Protein AF-A0A1M5VWG8-F1 (afdb_monomer_lite)

Secondary structure (DSSP, 8-state):
---B-SS---B-SSS-BPBPHHHHHHHHHHHSSHHHHHHHHSTHHHHHTTS-HHHHHHHHHHHHTT----TTT--GGGGS-EEEEE-HHHHHHHHHHHSS----HHHHSTT--B-TTT-BBPEEEEEEE-TTS------HHHHS-S-PPPPBPPHHHHHHHHHHHHHHTT-PPB-HHHHHHHHHHHS-GGGB-TTT--B-HHHHHHHHHHHHGGGT--PPPHHHHHHHHTT----HHHHHHHHHHHT--GGGGB-TT---------TTTTT-

pLDDT: mean 79.37, std 15.97, range [35.66, 96.44]

Radius of gyration: 19.73 Å; chains: 1; bounding box: 50×47×58 Å

Structure (mmCIF, N/CA/C/O backbone):
data_AF-A0A1M5VWG8-F1
#
_entry.id   AF-A0A1M5VWG8-F1
#
loop_
_atom_site.group_PDB
_atom_site.id
_atom_site.type_symbol
_atom_site.label_atom_id
_atom_site.label_alt_id
_atom_site.label_comp_id
_atom_site.label_asym_id
_atom_site.label_entity_id
_atom_site.label_seq_id
_atom_site.pdbx_PDB_ins_code
_atom_site.Cartn_x
_atom_site.Cartn_y
_atom_site.Cartn_z
_atom_site.occupancy
_atom_site.B_iso_or_equiv
_atom_site.auth_seq_id
_atom_site.auth_comp_id
_atom_site.auth_asym_id
_atom_site.auth_atom_id
_atom_site.pdbx_PDB_model_num
ATOM 1 N N . MET A 1 1 ? 24.179 -3.441 -21.521 1.00 49.41 1 MET A N 1
ATOM 2 C CA . MET A 1 1 ? 24.344 -2.055 -21.042 1.00 49.41 1 MET A CA 1
ATOM 3 C C . MET A 1 1 ? 24.039 -2.097 -19.560 1.00 49.41 1 MET A C 1
ATOM 5 O O . MET A 1 1 ? 22.977 -2.599 -19.222 1.00 49.41 1 MET A O 1
ATOM 9 N N . ASP A 1 2 ? 24.985 -1.729 -18.697 1.00 74.06 2 ASP A N 1
ATOM 10 C CA . ASP A 1 2 ? 24.715 -1.673 -17.255 1.00 74.06 2 ASP A CA 1
ATOM 11 C C . ASP A 1 2 ? 23.828 -0.451 -16.991 1.00 74.06 2 ASP A C 1
ATOM 13 O O . ASP A 1 2 ? 24.159 0.634 -17.462 1.00 74.06 2 ASP A O 1
ATOM 17 N N . LEU A 1 3 ? 22.671 -0.642 -16.356 1.00 80.06 3 LEU A N 1
ATOM 18 C CA . LEU A 1 3 ? 21.680 0.414 -16.094 1.00 80.06 3 LEU A CA 1
ATOM 19 C C . LEU A 1 3 ? 22.028 1.225 -14.839 1.00 80.06 3 LEU A C 1
ATOM 21 O O . LEU A 1 3 ? 21.536 2.339 -14.650 1.00 80.06 3 LEU A O 1
ATOM 25 N N . LEU A 1 4 ? 22.854 0.648 -13.971 1.00 81.25 4 LEU A N 1
ATOM 26 C CA . LEU A 1 4 ? 23.162 1.195 -12.662 1.00 81.25 4 LEU A CA 1
ATOM 27 C C . LEU A 1 4 ? 24.383 2.102 -12.721 1.00 81.25 4 LEU A C 1
ATOM 29 O O . LEU A 1 4 ? 25.202 2.025 -13.641 1.00 81.25 4 LEU A O 1
ATOM 33 N N . ASP A 1 5 ? 24.500 2.963 -11.717 1.00 77.56 5 ASP A N 1
ATOM 34 C CA . ASP A 1 5 ? 25.747 3.669 -11.473 1.00 77.56 5 ASP A CA 1
ATOM 35 C C . ASP A 1 5 ? 26.843 2.642 -11.111 1.00 77.56 5 ASP A C 1
ATOM 37 O O . ASP A 1 5 ? 26.686 1.884 -10.144 1.00 77.56 5 ASP A O 1
ATOM 41 N N . PRO A 1 6 ? 27.957 2.588 -11.863 1.00 68.06 6 PRO A N 1
ATOM 42 C CA . PRO A 1 6 ? 29.038 1.641 -11.605 1.00 68.06 6 PRO A CA 1
ATOM 43 C C . PRO A 1 6 ? 29.751 1.868 -10.260 1.00 68.06 6 PRO A C 1
ATOM 45 O O . PRO A 1 6 ? 30.445 0.966 -9.790 1.00 68.06 6 PRO A O 1
ATOM 48 N N . LEU A 1 7 ? 29.605 3.044 -9.638 1.00 67.94 7 LEU A N 1
ATOM 49 C CA . LEU A 1 7 ? 30.199 3.392 -8.344 1.00 67.94 7 LEU A CA 1
ATOM 50 C C . LEU A 1 7 ? 29.248 3.140 -7.164 1.00 67.94 7 LEU A C 1
ATOM 52 O O . LEU A 1 7 ? 29.712 2.932 -6.043 1.00 67.94 7 LEU A O 1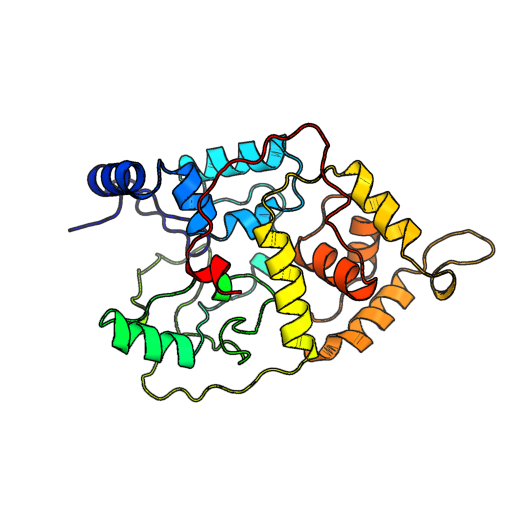
ATOM 56 N N . GLU A 1 8 ? 27.934 3.113 -7.405 1.00 65.50 8 GLU A N 1
ATOM 57 C CA . GLU A 1 8 ? 26.908 2.927 -6.374 1.00 65.50 8 GLU A CA 1
ATOM 58 C C . GLU A 1 8 ? 25.860 1.877 -6.771 1.00 65.50 8 GLU A C 1
ATOM 60 O O . GLU A 1 8 ? 24.704 2.172 -7.065 1.00 65.50 8 GLU A O 1
ATOM 65 N N . GLN A 1 9 ? 26.234 0.600 -6.689 1.00 62.47 9 GLN A N 1
ATOM 66 C CA . GLN A 1 9 ? 25.342 -0.527 -6.995 1.00 62.47 9 GLN A CA 1
ATOM 67 C C . GLN A 1 9 ? 24.422 -0.912 -5.819 1.00 62.47 9 GLN A C 1
ATOM 69 O O . GLN A 1 9 ? 24.276 -2.087 -5.473 1.00 62.47 9 GLN A O 1
ATOM 74 N N . LYS A 1 10 ? 23.806 0.075 -5.157 1.00 65.31 10 LYS A N 1
ATOM 75 C CA . LYS A 1 10 ? 22.753 -0.187 -4.163 1.00 65.31 10 LYS A CA 1
ATOM 76 C C . LYS A 1 10 ? 21.396 -0.159 -4.849 1.00 65.31 10 LYS A C 1
ATOM 78 O O . LYS A 1 10 ? 21.035 0.819 -5.491 1.00 65.31 10 LYS A O 1
ATOM 83 N N . ILE A 1 11 ? 20.637 -1.234 -4.674 1.00 70.88 11 ILE A N 1
ATOM 84 C CA . ILE A 1 11 ? 19.313 -1.407 -5.269 1.00 70.88 11 ILE A CA 1
ATOM 85 C C . ILE A 1 11 ? 18.304 -1.579 -4.139 1.00 70.88 11 ILE A C 1
ATOM 87 O O . ILE A 1 11 ? 18.534 -2.347 -3.204 1.00 70.88 11 ILE A O 1
ATOM 91 N N . SER A 1 12 ? 17.174 -0.888 -4.238 1.00 74.75 12 SER A N 1
ATOM 92 C CA . SER A 1 12 ? 15.995 -1.126 -3.413 1.00 74.75 12 SER A CA 1
ATOM 93 C C . SER A 1 12 ? 14.864 -1.696 -4.265 1.00 74.75 12 SER A C 1
ATOM 95 O O . SER A 1 12 ? 14.491 -1.104 -5.271 1.00 74.75 12 SER A O 1
ATOM 97 N N . HIS A 1 13 ? 14.280 -2.819 -3.835 1.00 72.62 13 HIS A N 1
ATOM 98 C CA . HIS A 1 13 ? 13.091 -3.400 -4.476 1.00 72.62 13 HIS A CA 1
ATOM 99 C C . HIS A 1 13 ? 11.816 -2.567 -4.277 1.00 72.62 13 HIS A C 1
ATOM 101 O O . HIS A 1 13 ? 10.851 -2.749 -5.010 1.00 72.62 13 HIS A O 1
ATOM 107 N N . GLU A 1 14 ? 11.790 -1.698 -3.265 1.00 74.56 14 GLU A N 1
ATOM 108 C CA . GLU A 1 14 ? 10.615 -0.884 -2.925 1.00 74.56 14 GLU A CA 1
ATOM 109 C C . GLU A 1 14 ? 10.706 0.535 -3.481 1.00 74.56 14 GLU A C 1
ATOM 111 O O . GLU A 1 14 ? 9.683 1.190 -3.687 1.00 74.56 14 GLU A O 1
ATOM 116 N N . PHE A 1 15 ? 11.934 1.005 -3.703 1.00 77.62 15 PHE A N 1
ATOM 117 C CA . PHE A 1 15 ? 12.227 2.340 -4.191 1.00 77.62 15 PHE A CA 1
ATOM 118 C C . PHE A 1 15 ? 12.936 2.257 -5.532 1.00 77.62 15 PHE A C 1
ATOM 120 O O . PHE A 1 15 ? 12.325 1.930 -6.538 1.00 77.62 15 PHE A O 1
ATOM 127 N N . SER A 1 16 ? 14.221 2.568 -5.558 1.00 75.31 16 SER A N 1
ATOM 128 C CA . SER A 1 16 ? 14.979 2.673 -6.792 1.00 75.31 16 SER A CA 1
ATOM 129 C C . SER A 1 16 ? 16.396 2.163 -6.565 1.00 75.31 16 SER A C 1
ATOM 131 O O . SER A 1 16 ? 16.735 1.663 -5.491 1.00 75.31 16 SER A O 1
ATOM 133 N N . ALA A 1 17 ? 17.218 2.291 -7.591 1.00 75.38 17 ALA A N 1
ATOM 134 C CA . ALA A 1 17 ? 18.662 2.250 -7.488 1.00 75.38 17 ALA A CA 1
ATOM 135 C C . ALA A 1 17 ? 19.252 3.620 -7.847 1.00 75.38 17 ALA A C 1
ATOM 137 O O . ALA A 1 17 ? 18.533 4.514 -8.315 1.00 75.38 17 ALA A O 1
ATOM 138 N N . THR A 1 18 ? 20.564 3.754 -7.666 1.00 81.06 18 THR A N 1
ATOM 139 C CA . THR A 1 18 ? 21.341 4.818 -8.302 1.00 81.06 18 THR A CA 1
ATOM 140 C C . THR A 1 18 ? 21.578 4.430 -9.762 1.00 81.06 18 THR A C 1
ATOM 142 O O . THR A 1 18 ? 22.129 3.367 -10.060 1.00 81.06 18 THR A O 1
ATOM 145 N N . PHE A 1 19 ? 21.107 5.268 -10.682 1.00 84.50 19 PHE A N 1
ATOM 146 C CA . PHE A 1 19 ? 21.167 5.019 -12.120 1.00 84.50 19 PHE A CA 1
ATOM 147 C C . PHE A 1 19 ? 22.314 5.780 -12.776 1.00 84.50 19 PHE A C 1
ATOM 149 O O . PHE A 1 19 ? 22.688 6.864 -12.328 1.00 84.50 19 PHE A O 1
ATOM 156 N N . ASN A 1 20 ? 22.831 5.244 -13.881 1.00 87.25 20 ASN A N 1
ATOM 157 C CA . ASN A 1 20 ? 23.793 5.978 -14.697 1.00 87.25 20 ASN A CA 1
ATOM 158 C C . ASN A 1 20 ? 23.141 7.186 -15.403 1.00 87.25 20 ASN A C 1
ATOM 160 O O . ASN A 1 20 ? 21.917 7.321 -15.473 1.00 87.25 20 ASN A O 1
ATOM 164 N N . THR A 1 21 ? 23.969 8.047 -15.993 1.00 88.94 21 THR A N 1
ATOM 165 C CA . THR A 1 21 ? 23.513 9.274 -16.663 1.00 88.94 21 THR A CA 1
ATOM 166 C C . THR A 1 21 ? 22.548 9.025 -17.822 1.00 88.94 21 THR A C 1
ATOM 168 O O . THR A 1 21 ? 21.604 9.788 -17.984 1.00 88.94 21 THR A O 1
ATOM 171 N N . VAL A 1 22 ? 22.722 7.939 -18.582 1.00 91.06 22 VAL A N 1
ATOM 172 C CA . VAL A 1 22 ? 21.847 7.595 -19.718 1.00 91.06 22 VAL A CA 1
ATOM 173 C C . VAL A 1 22 ? 20.428 7.291 -19.242 1.00 91.06 22 VAL A C 1
ATOM 175 O O . VAL A 1 22 ? 19.455 7.769 -19.822 1.00 91.06 22 VAL A O 1
ATOM 178 N N . VAL A 1 23 ? 20.297 6.511 -18.170 1.00 89.44 23 VAL A N 1
ATOM 179 C CA . VAL A 1 23 ? 18.995 6.186 -17.581 1.00 89.44 23 VAL A CA 1
ATOM 180 C C . VAL A 1 23 ? 18.382 7.420 -16.918 1.00 89.44 23 VAL A C 1
ATOM 182 O O . VAL A 1 23 ? 17.179 7.631 -17.041 1.00 89.44 23 VAL A O 1
ATOM 185 N N . LEU A 1 24 ? 19.184 8.273 -16.273 1.00 90.19 24 LEU A N 1
ATOM 186 C CA . LEU A 1 24 ? 18.698 9.539 -15.712 1.00 90.19 24 LEU A CA 1
ATOM 187 C C . LEU A 1 24 ? 18.167 10.493 -16.793 1.00 90.19 24 LEU A C 1
ATOM 189 O O . LEU A 1 24 ? 17.130 11.125 -16.585 1.00 90.19 24 LEU A O 1
ATOM 193 N N . ASP A 1 25 ? 18.834 10.570 -17.946 1.00 92.75 25 ASP A N 1
ATOM 194 C CA . ASP A 1 25 ? 18.367 11.344 -19.098 1.00 92.75 25 ASP A CA 1
ATOM 195 C C . ASP A 1 25 ? 17.039 10.789 -19.628 1.00 92.75 25 ASP A C 1
ATOM 197 O O . ASP A 1 25 ? 16.080 11.542 -19.787 1.00 92.75 25 ASP A O 1
ATOM 201 N N . LEU A 1 26 ? 16.932 9.464 -19.787 1.00 92.62 26 LEU A N 1
ATOM 202 C CA . LEU A 1 26 ? 15.681 8.809 -20.180 1.00 92.62 26 LEU A CA 1
ATOM 203 C C . LEU A 1 26 ? 14.551 9.085 -19.181 1.00 92.62 26 LEU A C 1
ATOM 205 O O . LEU A 1 26 ? 13.417 9.340 -19.591 1.00 92.62 26 LEU A O 1
ATOM 209 N N . ILE A 1 27 ? 14.850 9.035 -17.880 1.00 91.19 27 ILE A N 1
ATOM 210 C CA . ILE A 1 27 ? 13.876 9.308 -16.823 1.00 91.19 27 ILE A CA 1
ATOM 211 C C . ILE A 1 27 ? 13.372 10.747 -16.917 1.00 91.19 27 ILE A C 1
ATOM 213 O O . ILE A 1 27 ? 12.166 10.990 -16.846 1.00 91.19 27 ILE A O 1
ATOM 217 N N . ARG A 1 28 ? 14.284 11.705 -17.096 1.00 92.31 28 ARG A N 1
ATOM 218 C CA . ARG A 1 28 ? 13.932 13.114 -17.268 1.00 92.31 28 ARG A CA 1
ATOM 219 C C . ARG A 1 28 ? 13.045 13.315 -18.492 1.00 92.31 28 ARG A C 1
ATOM 221 O O . ARG A 1 28 ? 12.011 13.967 -18.378 1.00 92.31 28 ARG A O 1
ATOM 228 N N . ASP A 1 29 ? 13.421 12.731 -19.621 1.00 92.12 29 ASP A N 1
ATOM 229 C CA . ASP A 1 29 ? 12.746 12.965 -20.896 1.00 92.12 29 ASP A CA 1
ATOM 230 C C . ASP A 1 29 ? 11.385 12.244 -20.974 1.00 92.12 29 ASP A C 1
ATOM 232 O O . ASP A 1 29 ? 10.446 12.760 -21.579 1.00 92.12 29 ASP A O 1
ATOM 236 N N . SER A 1 30 ? 11.246 11.081 -20.323 1.00 90.50 30 SER A N 1
ATOM 237 C CA . SER A 1 30 ? 10.024 10.256 -20.369 1.00 90.50 30 SER A CA 1
ATOM 238 C C . SER A 1 30 ? 9.031 10.556 -19.246 1.00 90.50 30 SER A C 1
ATOM 240 O O . SER A 1 30 ? 7.824 10.417 -19.443 1.00 90.50 30 SER A O 1
ATOM 242 N N . PHE A 1 31 ? 9.520 10.942 -18.063 1.00 87.62 31 PHE A N 1
ATOM 243 C CA . PHE A 1 31 ? 8.695 11.083 -16.857 1.00 87.62 31 PHE A CA 1
ATOM 244 C C . PHE A 1 31 ? 8.730 12.484 -16.243 1.00 87.62 31 PHE A C 1
ATOM 246 O O . PHE A 1 31 ? 8.019 12.722 -15.275 1.00 87.62 31 PHE A O 1
ATOM 253 N N . GLY A 1 32 ? 9.525 13.417 -16.777 1.00 87.88 32 GLY A N 1
ATOM 254 C CA . GLY A 1 32 ? 9.654 14.775 -16.234 1.00 87.88 32 GLY A CA 1
ATOM 255 C C . GLY A 1 32 ? 10.674 14.909 -15.099 1.00 87.88 32 GLY A C 1
ATOM 256 O O . GLY A 1 32 ? 10.912 16.015 -14.617 1.00 87.88 32 GLY A O 1
ATOM 257 N N . GLY A 1 33 ? 11.329 13.812 -14.702 1.00 90.81 33 GLY A N 1
ATOM 258 C CA . GLY A 1 33 ? 12.402 13.808 -13.708 1.00 90.81 33 GLY A CA 1
ATOM 259 C C . GLY A 1 33 ? 12.293 12.684 -12.680 1.00 90.81 33 GLY A C 1
ATOM 260 O O . GLY A 1 33 ? 11.349 11.895 -12.663 1.00 90.81 33 GLY A O 1
ATOM 261 N N . MET A 1 34 ? 13.285 12.626 -11.787 1.00 89.12 34 MET A N 1
ATOM 262 C CA . MET A 1 34 ? 13.396 11.565 -10.780 1.00 89.12 34 MET A CA 1
ATOM 263 C C . MET A 1 34 ? 12.251 11.594 -9.759 1.00 89.12 34 MET A C 1
ATOM 265 O O . MET A 1 34 ? 11.796 10.546 -9.311 1.00 89.12 34 MET A O 1
ATOM 269 N N . ALA A 1 35 ? 11.756 12.782 -9.406 1.00 89.56 35 ALA A N 1
ATOM 270 C CA . ALA A 1 35 ? 10.643 12.935 -8.473 1.00 89.56 35 ALA A CA 1
ATOM 271 C C . ALA A 1 35 ? 9.362 12.246 -8.979 1.00 89.56 35 ALA A C 1
ATOM 273 O O . ALA A 1 35 ? 8.727 11.494 -8.239 1.00 89.56 35 ALA A O 1
ATOM 274 N N . ASP A 1 36 ? 8.999 12.470 -10.243 1.00 88.69 36 ASP A N 1
ATOM 275 C CA . ASP A 1 36 ? 7.817 11.860 -10.854 1.00 88.69 36 ASP A CA 1
ATOM 276 C C . ASP A 1 36 ? 8.016 10.369 -11.101 1.00 88.69 36 ASP A C 1
ATOM 278 O O . ASP A 1 36 ? 7.124 9.578 -10.789 1.00 88.69 36 ASP A O 1
ATOM 282 N N . PHE A 1 37 ? 9.216 9.968 -11.530 1.00 90.12 37 PHE A N 1
ATOM 283 C CA . PHE A 1 37 ? 9.577 8.558 -11.632 1.00 90.12 37 PHE A CA 1
ATOM 284 C C . PHE A 1 37 ? 9.396 7.825 -10.298 1.00 90.12 37 PHE A C 1
ATOM 286 O O . PHE A 1 37 ? 8.723 6.798 -10.248 1.00 90.12 37 PHE A O 1
ATOM 293 N N . ILE A 1 38 ? 9.904 8.383 -9.193 1.00 88.75 38 ILE A N 1
ATOM 294 C CA . ILE A 1 38 ? 9.731 7.802 -7.856 1.00 88.75 38 ILE A CA 1
ATOM 295 C C . ILE A 1 38 ? 8.245 7.701 -7.496 1.00 88.75 38 ILE A C 1
ATOM 297 O O . ILE A 1 38 ? 7.788 6.647 -7.053 1.00 88.75 38 ILE A O 1
ATOM 301 N N . ARG A 1 39 ? 7.462 8.764 -7.704 1.00 86.56 39 ARG A N 1
ATOM 302 C CA . ARG A 1 39 ? 6.022 8.767 -7.390 1.00 86.56 39 ARG A CA 1
ATOM 303 C C . ARG A 1 39 ? 5.218 7.768 -8.227 1.00 86.56 39 ARG A C 1
ATOM 305 O O . ARG A 1 39 ? 4.154 7.346 -7.783 1.00 86.56 39 ARG A O 1
ATOM 312 N N . MET A 1 40 ? 5.673 7.425 -9.429 1.00 86.00 40 MET A N 1
ATOM 313 C CA . MET A 1 40 ? 4.952 6.548 -10.358 1.00 86.00 40 MET A CA 1
ATOM 314 C C . MET A 1 40 ? 5.394 5.087 -10.280 1.00 86.00 40 MET A C 1
ATOM 316 O O . MET A 1 40 ? 4.563 4.200 -10.451 1.00 86.00 40 MET A O 1
ATOM 320 N N . HIS A 1 41 ? 6.674 4.839 -10.008 1.00 86.88 41 HIS A N 1
ATOM 321 C CA . HIS A 1 41 ? 7.297 3.525 -10.170 1.00 86.88 41 HIS A CA 1
ATOM 322 C C . HIS A 1 41 ? 7.816 2.919 -8.861 1.00 86.88 41 HIS A C 1
ATOM 324 O O . HIS A 1 41 ? 8.543 1.930 -8.890 1.00 86.88 41 HIS A O 1
ATOM 330 N N . THR A 1 42 ? 7.450 3.486 -7.706 1.00 88.25 42 THR A N 1
ATOM 331 C CA . THR A 1 42 ? 7.915 3.009 -6.395 1.00 88.25 42 THR A CA 1
ATOM 332 C C . THR A 1 42 ? 6.817 3.007 -5.337 1.00 88.25 42 THR A C 1
ATOM 334 O O . THR A 1 42 ? 5.746 3.588 -5.517 1.00 88.25 42 THR A O 1
ATOM 337 N N . LEU A 1 43 ? 7.108 2.415 -4.176 1.00 86.44 43 LEU A N 1
ATOM 338 C CA . LEU A 1 43 ? 6.227 2.425 -3.008 1.00 86.44 43 LEU A CA 1
ATOM 339 C C . LEU A 1 43 ? 6.217 3.760 -2.242 1.00 86.44 43 LEU A C 1
ATOM 341 O O . LEU A 1 43 ? 5.636 3.831 -1.159 1.00 86.44 43 LEU A O 1
ATOM 345 N N . TYR A 1 44 ? 6.819 4.834 -2.773 1.00 86.19 44 TYR A N 1
ATOM 346 C CA . TYR A 1 44 ? 6.840 6.147 -2.117 1.00 86.19 44 TYR A CA 1
ATOM 347 C C . TYR A 1 44 ? 5.448 6.601 -1.655 1.00 86.19 44 TYR A C 1
ATOM 349 O O . TYR A 1 44 ? 5.298 6.948 -0.487 1.00 86.19 44 TYR A O 1
ATOM 357 N N . ASN A 1 45 ? 4.424 6.533 -2.516 1.00 85.00 45 ASN A N 1
ATOM 358 C CA . ASN A 1 45 ? 3.080 7.015 -2.165 1.00 85.00 45 ASN A CA 1
ATOM 359 C C . ASN A 1 45 ? 2.475 6.240 -0.984 1.00 85.00 45 ASN A C 1
ATOM 361 O O . ASN A 1 45 ? 1.820 6.840 -0.137 1.00 85.00 45 ASN A O 1
ATOM 365 N N . TYR A 1 46 ? 2.733 4.930 -0.890 1.00 85.25 46 TYR A N 1
ATOM 366 C CA . TYR A 1 46 ? 2.294 4.116 0.247 1.00 85.25 46 TYR A CA 1
ATOM 367 C C . TYR A 1 46 ? 2.937 4.589 1.556 1.00 85.25 46 TYR A C 1
ATOM 369 O O . TYR A 1 46 ? 2.265 4.738 2.571 1.00 85.25 46 TYR A O 1
ATOM 377 N N . TYR A 1 47 ? 4.239 4.869 1.536 1.00 82.12 47 TYR A N 1
ATOM 378 C CA . TYR A 1 47 ? 4.950 5.323 2.730 1.00 82.12 47 TYR A CA 1
ATOM 379 C C . TYR A 1 47 ? 4.703 6.800 3.065 1.00 82.12 47 TYR A C 1
ATOM 381 O O . TYR A 1 47 ? 4.865 7.192 4.218 1.00 82.12 47 TYR A O 1
ATOM 389 N N . ALA A 1 48 ? 4.329 7.617 2.079 1.00 81.81 48 ALA A N 1
ATOM 390 C CA . ALA A 1 48 ? 4.194 9.062 2.222 1.00 81.81 48 ALA A CA 1
ATOM 391 C C . ALA A 1 48 ? 2.779 9.537 2.572 1.00 81.81 48 ALA A C 1
ATOM 393 O O . ALA A 1 48 ? 2.645 10.630 3.114 1.00 81.81 48 ALA A O 1
ATOM 394 N N . ILE A 1 49 ? 1.736 8.746 2.301 1.00 79.94 49 ILE A N 1
ATOM 395 C CA . ILE A 1 49 ? 0.342 9.213 2.354 1.00 79.94 49 ILE A CA 1
ATOM 396 C C . ILE A 1 49 ? -0.099 9.818 3.696 1.00 79.94 49 ILE A C 1
ATOM 398 O O . ILE A 1 49 ? -0.867 10.772 3.702 1.00 79.94 49 ILE A O 1
ATOM 402 N N . PHE A 1 50 ? 0.386 9.309 4.831 1.00 79.50 50 PHE A N 1
ATOM 403 C CA . PHE A 1 50 ? 0.045 9.847 6.159 1.00 79.50 50 PHE A CA 1
ATOM 404 C C . PHE A 1 50 ? 1.162 10.696 6.781 1.00 79.50 50 PHE A C 1
ATOM 406 O O . PHE A 1 50 ? 1.103 11.048 7.963 1.00 79.50 50 PHE A O 1
ATOM 413 N N . LEU A 1 51 ? 2.195 11.025 6.003 1.00 78.94 51 LEU A N 1
ATOM 414 C CA . LEU A 1 51 ? 3.222 11.972 6.417 1.00 78.94 51 LEU A CA 1
ATOM 415 C C . LEU A 1 51 ? 2.706 13.401 6.210 1.00 78.94 51 LEU A C 1
ATOM 417 O O . LEU A 1 51 ? 1.960 13.690 5.275 1.00 78.94 51 LEU A O 1
ATOM 421 N N . ASP A 1 52 ? 3.135 14.315 7.079 1.00 76.69 52 ASP A N 1
ATOM 422 C CA . ASP A 1 52 ? 2.963 15.744 6.822 1.00 76.69 52 ASP A CA 1
ATOM 423 C C . ASP A 1 52 ? 3.784 16.161 5.597 1.00 76.69 52 ASP A C 1
ATOM 425 O O . ASP A 1 52 ? 4.812 15.552 5.289 1.00 76.69 52 ASP A O 1
ATOM 429 N N . HIS A 1 53 ? 3.355 17.232 4.926 1.00 78.00 53 HIS A N 1
ATOM 430 C CA . HIS A 1 53 ? 3.967 17.709 3.684 1.00 78.00 53 HIS A CA 1
ATOM 431 C C . HIS A 1 53 ? 5.492 17.869 3.779 1.00 78.00 53 HIS A C 1
ATOM 433 O O . HIS A 1 53 ? 6.223 17.387 2.917 1.00 78.00 53 HIS A O 1
ATOM 439 N N . GLY A 1 54 ? 5.991 18.510 4.843 1.00 80.44 54 GLY A N 1
ATOM 440 C CA . GLY A 1 54 ? 7.429 18.730 5.019 1.00 80.44 54 GLY A CA 1
ATOM 441 C C . GLY A 1 54 ? 8.207 17.418 5.135 1.00 80.44 54 GLY A C 1
ATOM 442 O O . GLY A 1 54 ? 9.259 17.257 4.515 1.00 80.44 54 GLY A O 1
ATOM 443 N N . THR A 1 55 ? 7.663 16.456 5.877 1.00 80.88 55 THR A N 1
ATOM 444 C CA . THR A 1 55 ? 8.243 15.119 6.019 1.00 80.88 55 THR A CA 1
ATOM 445 C C . THR A 1 55 ? 8.183 14.314 4.716 1.00 80.88 55 THR A C 1
ATOM 447 O O . THR A 1 55 ? 9.171 13.671 4.356 1.00 80.88 55 THR A O 1
ATOM 450 N N . ALA A 1 56 ? 7.067 14.368 3.984 1.00 81.12 56 ALA A N 1
ATOM 451 C CA . ALA A 1 56 ? 6.896 13.683 2.702 1.00 81.12 56 ALA A CA 1
ATOM 452 C C . ALA A 1 56 ? 7.867 14.206 1.627 1.00 81.12 56 ALA A C 1
ATOM 454 O O . ALA A 1 56 ? 8.485 13.408 0.917 1.00 81.12 56 ALA A O 1
ATOM 455 N N . GLU A 1 57 ? 8.052 15.526 1.542 1.00 84.31 57 GLU A N 1
ATOM 456 C CA . GLU A 1 57 ? 8.996 16.165 0.616 1.00 84.31 57 GLU A CA 1
ATOM 457 C C . GLU A 1 57 ? 10.453 15.883 1.002 1.00 84.31 57 GLU A C 1
ATOM 459 O O . GLU A 1 57 ? 11.270 15.507 0.158 1.00 84.31 57 GLU A O 1
ATOM 464 N N . ALA A 1 58 ? 10.794 15.968 2.293 1.00 84.62 58 ALA A N 1
ATOM 465 C CA . ALA A 1 58 ? 12.122 15.584 2.770 1.00 84.62 58 ALA A CA 1
ATOM 466 C C . ALA A 1 58 ? 12.434 14.112 2.454 1.00 84.62 58 ALA A C 1
ATOM 468 O O . ALA A 1 58 ? 13.567 13.774 2.100 1.00 84.62 58 ALA A O 1
ATOM 469 N N . TYR A 1 59 ? 11.434 13.234 2.556 1.00 84.38 59 TYR A N 1
ATOM 470 C CA . TYR A 1 59 ? 11.586 11.830 2.209 1.00 84.38 59 TYR A CA 1
ATOM 471 C C . TYR A 1 59 ? 11.807 11.623 0.706 1.00 84.38 59 TYR A C 1
ATOM 473 O O . TYR A 1 59 ? 12.739 10.914 0.323 1.00 84.38 59 TYR A O 1
ATOM 481 N N . LEU A 1 60 ? 11.034 12.301 -0.145 1.00 86.00 60 LEU A N 1
ATOM 482 C CA . LEU A 1 60 ? 11.213 12.245 -1.595 1.00 86.00 60 LEU A CA 1
ATOM 483 C C . LEU A 1 60 ? 12.606 12.721 -2.023 1.00 86.00 60 LEU A C 1
ATOM 485 O O . LEU A 1 60 ? 13.263 12.063 -2.827 1.00 86.00 60 LEU A O 1
ATOM 489 N N . ASN A 1 61 ? 13.089 13.828 -1.456 1.00 87.06 61 ASN A N 1
ATOM 490 C CA . ASN A 1 61 ? 14.427 14.353 -1.740 1.00 87.06 61 ASN A CA 1
ATOM 491 C C . ASN A 1 61 ? 15.531 13.352 -1.381 1.00 87.06 61 ASN A C 1
ATOM 493 O O . ASN A 1 61 ? 16.473 13.174 -2.148 1.00 87.06 61 ASN A O 1
ATOM 497 N N . ARG A 1 62 ? 15.390 12.629 -0.264 1.00 85.00 62 ARG A N 1
ATOM 498 C CA . ARG A 1 62 ? 16.332 11.561 0.104 1.00 85.00 62 ARG A CA 1
ATOM 499 C C . ARG A 1 62 ? 16.328 10.409 -0.898 1.00 85.00 62 ARG A C 1
ATOM 501 O O . ARG A 1 62 ? 17.402 9.938 -1.266 1.00 85.00 62 ARG A O 1
ATOM 508 N N . LEU A 1 63 ? 15.149 9.978 -1.350 1.00 84.25 63 LEU A N 1
ATOM 509 C CA . LEU A 1 63 ? 15.028 8.916 -2.352 1.00 84.25 63 LEU A CA 1
ATOM 510 C C . LEU A 1 63 ? 15.649 9.324 -3.696 1.00 84.25 63 LEU A C 1
ATOM 512 O O . LEU A 1 63 ? 16.309 8.499 -4.322 1.00 84.25 63 LEU A O 1
ATOM 516 N N . GLN A 1 64 ? 15.500 10.590 -4.107 1.00 85.62 64 GLN A N 1
ATOM 517 C CA . GLN A 1 64 ? 16.145 11.129 -5.313 1.00 85.62 64 GLN A CA 1
ATOM 518 C C . GLN A 1 64 ? 17.677 11.093 -5.231 1.00 85.62 64 GLN A C 1
ATOM 520 O O . GLN A 1 64 ? 18.338 10.930 -6.250 1.00 85.62 64 GLN A O 1
ATOM 525 N N . SER A 1 65 ? 18.245 11.208 -4.029 1.00 80.38 65 SER A N 1
ATOM 526 C CA . SER A 1 65 ? 19.690 11.099 -3.789 1.00 80.38 65 SER A CA 1
ATOM 527 C C . SER A 1 65 ? 20.174 9.664 -3.516 1.00 80.38 65 SER A C 1
ATOM 529 O O . SER A 1 65 ? 21.262 9.497 -2.974 1.00 80.38 65 SER A O 1
ATOM 531 N N . GLY A 1 66 ? 19.374 8.629 -3.806 1.00 74.31 66 GLY A N 1
ATOM 532 C CA . GLY A 1 66 ? 19.765 7.221 -3.601 1.00 74.31 66 GLY A CA 1
ATOM 533 C C . GLY A 1 66 ? 19.726 6.750 -2.138 1.00 74.31 66 GLY A C 1
ATOM 534 O O . GLY A 1 66 ? 20.137 5.636 -1.805 1.00 74.31 66 GLY A O 1
ATOM 535 N N . ILE A 1 67 ? 19.208 7.573 -1.218 1.00 75.94 67 ILE A N 1
ATOM 536 C CA . ILE A 1 67 ? 19.097 7.220 0.201 1.00 75.94 67 ILE A CA 1
ATOM 537 C C . ILE A 1 67 ? 17.755 6.522 0.434 1.00 75.94 67 ILE A C 1
ATOM 539 O O . ILE A 1 67 ? 16.762 7.142 0.809 1.00 75.94 67 ILE A O 1
ATOM 543 N N . HIS A 1 68 ? 17.752 5.201 0.258 1.00 70.00 68 HIS A N 1
ATOM 544 C CA . HIS A 1 68 ? 16.566 4.342 0.394 1.00 70.00 68 HIS A CA 1
ATOM 545 C C . HIS A 1 68 ? 16.203 3.968 1.838 1.00 70.00 68 HIS A C 1
ATOM 547 O O . HIS A 1 68 ? 15.256 3.216 2.065 1.00 70.00 68 HIS A O 1
ATOM 553 N N . SER A 1 69 ? 16.946 4.460 2.835 1.00 63.41 69 SER A N 1
ATOM 554 C CA . SER A 1 69 ? 16.601 4.210 4.231 1.00 63.41 69 SER A CA 1
ATOM 555 C C . SER A 1 69 ? 15.356 5.003 4.616 1.00 63.41 69 SER A C 1
ATOM 557 O O . SER A 1 69 ? 15.359 6.239 4.632 1.00 63.41 69 SER A O 1
ATOM 559 N N . VAL A 1 70 ? 14.303 4.282 5.001 1.00 57.34 70 VAL A N 1
ATOM 560 C CA . VAL A 1 70 ? 13.110 4.853 5.631 1.00 57.34 70 VAL A CA 1
ATOM 561 C C . VAL A 1 70 ? 13.502 5.292 7.048 1.00 57.34 70 VAL A C 1
ATOM 563 O O . VAL A 1 70 ? 13.274 4.608 8.040 1.00 57.34 70 VAL A O 1
ATOM 566 N N . GLY A 1 71 ? 14.200 6.427 7.158 1.00 47.78 71 GLY A N 1
ATOM 567 C CA . GLY A 1 71 ? 14.657 6.979 8.442 1.00 47.78 71 GLY A CA 1
ATOM 568 C C . GLY A 1 71 ? 13.505 7.378 9.376 1.00 47.78 71 GLY A C 1
ATOM 569 O O . GLY A 1 71 ? 13.721 7.625 10.560 1.00 47.78 71 GLY A O 1
ATOM 570 N N . PHE A 1 72 ? 12.280 7.412 8.855 1.00 50.06 72 PHE A N 1
ATOM 571 C CA . PHE A 1 72 ? 11.049 7.592 9.607 1.00 50.06 72 PHE A CA 1
ATOM 572 C C . PHE A 1 72 ? 10.516 6.228 10.014 1.00 50.06 72 PHE A C 1
ATOM 574 O O . PHE A 1 72 ? 9.841 5.610 9.207 1.00 50.06 72 PHE A O 1
ATOM 581 N N . ARG A 1 73 ? 10.876 5.765 11.226 1.00 47.16 73 ARG A N 1
ATOM 582 C CA . ARG A 1 73 ? 10.372 4.551 11.912 1.00 47.16 73 ARG A CA 1
ATOM 583 C C . ARG A 1 73 ? 9.520 3.652 11.010 1.00 47.16 73 ARG A C 1
ATOM 585 O O . ARG A 1 73 ? 8.310 3.562 11.200 1.00 47.16 73 ARG A O 1
ATOM 592 N N . ALA A 1 74 ? 10.161 3.005 10.037 1.00 44.88 74 ALA A N 1
ATOM 593 C CA . ALA A 1 74 ? 9.527 1.933 9.298 1.00 44.88 74 ALA A CA 1
ATOM 594 C C . ALA A 1 74 ? 9.047 0.929 10.359 1.00 44.88 74 ALA A C 1
ATOM 596 O O . ALA A 1 74 ? 9.863 0.511 11.195 1.00 44.88 74 ALA A O 1
ATOM 597 N N . PRO A 1 75 ? 7.742 0.621 10.422 1.00 42.31 75 PRO A N 1
ATOM 598 C CA . PRO A 1 75 ? 7.223 -0.322 11.394 1.00 42.31 75 PRO A CA 1
ATOM 599 C C . PRO A 1 75 ? 8.033 -1.617 11.395 1.00 42.31 75 PRO A C 1
ATOM 601 O O . PRO A 1 75 ? 8.520 -2.060 10.353 1.00 42.31 75 PRO A O 1
ATOM 604 N N . GLN A 1 76 ? 8.185 -2.239 12.565 1.00 40.00 76 GLN A N 1
ATOM 605 C CA . GLN A 1 76 ? 9.059 -3.405 12.733 1.00 40.00 76 GLN A CA 1
ATOM 606 C C . GLN A 1 76 ? 8.712 -4.565 11.782 1.00 40.00 76 GLN A C 1
ATOM 608 O O . GLN A 1 76 ? 9.594 -5.356 11.462 1.00 40.00 76 GLN A O 1
ATOM 613 N N . PHE A 1 77 ? 7.479 -4.644 11.272 1.00 43.75 77 PHE A N 1
ATOM 614 C CA . PHE A 1 77 ? 7.067 -5.680 10.327 1.00 43.75 77 PHE A CA 1
ATOM 615 C C . PHE A 1 77 ? 7.580 -5.476 8.886 1.00 43.75 77 PHE A C 1
ATOM 617 O O . PHE A 1 77 ? 7.581 -6.433 8.118 1.00 43.75 77 PHE A O 1
ATOM 624 N N . ILE A 1 78 ? 8.092 -4.294 8.509 1.00 48.28 78 ILE A N 1
ATOM 625 C CA . ILE A 1 78 ? 8.844 -4.112 7.244 1.00 48.28 78 ILE A CA 1
ATOM 626 C C . ILE A 1 78 ? 10.122 -4.970 7.248 1.00 48.28 78 ILE A C 1
ATOM 628 O O . ILE A 1 78 ? 10.674 -5.295 6.202 1.00 48.28 78 ILE A O 1
ATOM 632 N N . ARG A 1 79 ? 10.556 -5.421 8.433 1.00 49.97 79 ARG A N 1
ATOM 633 C CA . ARG A 1 79 ? 11.676 -6.352 8.619 1.00 49.97 79 ARG A CA 1
ATOM 634 C C . ARG A 1 79 ? 11.284 -7.823 8.472 1.00 49.97 79 ARG A C 1
ATOM 636 O O . ARG A 1 79 ? 12.139 -8.691 8.651 1.00 49.97 79 ARG A O 1
ATOM 643 N N . VAL A 1 80 ? 10.013 -8.120 8.195 1.00 55.84 80 VAL A N 1
ATOM 644 C CA . VAL A 1 80 ? 9.560 -9.482 7.912 1.00 55.84 80 VAL A CA 1
ATOM 645 C C . VAL A 1 80 ? 9.959 -9.828 6.484 1.00 55.84 80 VAL A C 1
ATOM 647 O O . VAL A 1 80 ? 9.868 -9.014 5.572 1.00 55.84 80 VAL A O 1
ATOM 650 N N . TYR A 1 81 ? 10.424 -11.057 6.306 1.00 61.09 81 TYR A N 1
ATOM 651 C CA . TYR A 1 81 ? 10.711 -11.648 5.010 1.00 61.09 81 TYR A CA 1
ATOM 652 C C . TYR A 1 81 ? 9.516 -11.467 4.057 1.00 61.09 81 TYR A C 1
ATOM 654 O O . TYR A 1 81 ? 8.439 -12.010 4.305 1.00 61.09 81 TYR A O 1
ATOM 662 N N . ARG A 1 82 ? 9.707 -10.707 2.972 1.00 79.56 82 ARG A N 1
ATOM 663 C CA . ARG A 1 82 ? 8.718 -10.544 1.898 1.00 79.56 82 ARG A CA 1
ATOM 664 C C . ARG A 1 82 ? 9.279 -11.074 0.587 1.00 79.56 82 ARG A C 1
ATOM 666 O O . ARG A 1 82 ? 10.489 -11.073 0.369 1.00 79.56 82 ARG A O 1
ATOM 673 N N . MET A 1 83 ? 8.393 -11.541 -0.278 1.00 86.56 83 MET A N 1
ATOM 674 C CA . MET A 1 83 ? 8.715 -11.918 -1.651 1.00 86.56 83 MET A CA 1
ATOM 675 C C . MET A 1 83 ? 8.055 -10.916 -2.598 1.00 86.56 83 MET A C 1
ATOM 677 O O . MET A 1 83 ? 7.019 -10.347 -2.251 1.00 86.56 83 MET A O 1
ATOM 681 N N . LEU A 1 84 ? 8.635 -10.695 -3.781 1.00 89.88 84 LEU A N 1
ATOM 682 C CA . LEU A 1 84 ? 7.938 -9.929 -4.816 1.00 89.88 84 LEU A CA 1
ATOM 683 C C . LEU A 1 84 ? 6.676 -10.683 -5.223 1.00 89.88 84 LEU A C 1
ATOM 685 O O . LEU A 1 84 ? 6.722 -11.899 -5.433 1.00 89.88 84 LEU A O 1
ATOM 689 N N . ARG A 1 85 ? 5.565 -9.962 -5.337 1.00 92.88 85 ARG A N 1
ATOM 690 C CA . ARG A 1 85 ? 4.248 -10.537 -5.616 1.00 92.88 85 ARG A CA 1
ATOM 691 C C . ARG A 1 85 ? 3.795 -10.266 -7.041 1.00 92.88 85 ARG A C 1
ATOM 693 O O . ARG A 1 85 ? 4.202 -9.279 -7.653 1.00 92.88 85 ARG A O 1
ATOM 700 N N . TYR A 1 86 ? 2.929 -11.119 -7.567 1.00 95.31 86 TYR A N 1
ATOM 701 C CA . TYR A 1 86 ? 2.377 -10.967 -8.909 1.00 95.31 86 TYR A CA 1
ATOM 702 C C . TYR A 1 86 ? 0.940 -11.476 -8.998 1.00 95.31 86 TYR A C 1
ATOM 704 O O . TYR A 1 86 ? 0.482 -12.279 -8.190 1.00 95.31 86 TYR A O 1
ATOM 712 N N . CYS A 1 87 ? 0.235 -11.006 -10.021 1.00 96.44 87 CYS A N 1
ATOM 713 C CA . CYS A 1 87 ? -1.050 -11.545 -10.438 1.00 96.44 87 CYS A CA 1
ATOM 714 C C . CYS A 1 87 ? -0.815 -12.521 -11.599 1.00 96.44 87 CYS A C 1
ATOM 716 O O . CYS A 1 87 ? -0.250 -12.093 -12.611 1.00 96.44 87 CYS A O 1
ATOM 718 N N . PRO A 1 88 ? -1.260 -13.791 -11.519 1.00 96.00 88 PRO A N 1
ATOM 719 C CA . PRO A 1 88 ? -1.106 -14.734 -12.626 1.00 96.00 88 PRO A CA 1
ATOM 720 C C . PRO A 1 88 ? -1.760 -14.253 -13.929 1.00 96.00 88 PRO A C 1
ATOM 722 O O . PRO A 1 88 ? -1.216 -14.480 -15.006 1.00 96.00 88 PRO A O 1
ATOM 725 N N . ARG A 1 89 ? -2.887 -13.530 -13.842 1.00 96.06 89 ARG A N 1
ATOM 726 C CA . ARG A 1 89 ? -3.566 -12.968 -15.020 1.00 96.06 89 ARG A CA 1
ATOM 727 C C . ARG A 1 89 ? -2.813 -11.770 -15.609 1.00 96.06 89 ARG A C 1
ATOM 729 O O . ARG A 1 89 ? -2.645 -11.735 -16.822 1.00 96.06 89 ARG A O 1
ATOM 736 N N . CYS A 1 90 ? -2.284 -10.847 -14.791 1.00 95.81 90 CYS A N 1
ATOM 737 C CA . CYS A 1 90 ? -1.428 -9.762 -15.305 1.00 95.81 90 CYS A CA 1
ATOM 738 C C . CYS A 1 90 ? -0.201 -10.321 -16.024 1.00 95.81 90 CYS A C 1
ATOM 740 O O . CYS A 1 90 ? 0.103 -9.884 -17.120 1.00 95.81 90 CYS A O 1
ATOM 742 N N . VAL A 1 91 ? 0.462 -11.327 -15.448 1.00 95.44 91 VAL A N 1
ATOM 743 C CA . VAL A 1 91 ? 1.655 -11.939 -16.050 1.00 95.44 91 VAL A CA 1
ATOM 744 C C . VAL A 1 91 ? 1.359 -12.502 -17.445 1.00 95.44 91 VAL A C 1
ATOM 746 O O . VAL A 1 91 ? 2.152 -12.304 -18.363 1.00 95.44 91 VAL A O 1
ATOM 749 N N . GLN A 1 92 ? 0.216 -13.169 -17.632 1.00 94.12 92 GLN A N 1
ATOM 750 C CA . GLN A 1 92 ? -0.203 -13.662 -18.950 1.00 94.12 92 GLN A CA 1
ATOM 751 C C . GLN A 1 92 ? -0.461 -12.514 -19.937 1.00 94.12 92 GLN A C 1
ATOM 753 O O . GLN A 1 92 ? -0.015 -12.573 -21.082 1.00 94.12 92 GLN A O 1
ATOM 758 N N . GLU A 1 93 ? -1.150 -11.460 -19.496 1.00 95.06 93 GLU A N 1
ATOM 759 C CA . GLU A 1 93 ? -1.421 -10.279 -20.321 1.00 95.06 93 GLU A CA 1
ATOM 760 C C . GLU A 1 93 ? -0.145 -9.518 -20.700 1.00 95.06 93 GLU A C 1
ATOM 762 O O . GLU A 1 93 ? -0.022 -9.080 -21.843 1.00 95.06 93 GLU A O 1
ATOM 767 N N . ASP A 1 94 ? 0.805 -9.378 -19.775 1.00 95.19 94 ASP A N 1
ATOM 768 C CA . ASP A 1 94 ? 2.075 -8.689 -20.000 1.00 95.19 94 ASP A CA 1
ATOM 769 C C . ASP A 1 94 ? 2.931 -9.459 -21.007 1.00 95.19 94 ASP A C 1
ATOM 771 O O . ASP A 1 94 ? 3.372 -8.888 -22.000 1.00 95.19 94 ASP A O 1
ATOM 775 N N . ARG A 1 95 ? 3.069 -10.782 -20.832 1.00 93.62 95 ARG A N 1
ATOM 776 C CA . ARG A 1 95 ? 3.759 -11.657 -21.796 1.00 93.62 95 ARG A CA 1
ATOM 777 C C . ARG A 1 95 ? 3.136 -11.575 -23.184 1.00 93.62 95 ARG A C 1
ATOM 779 O O . ARG A 1 95 ? 3.853 -11.519 -24.177 1.00 93.62 95 ARG A O 1
ATOM 786 N N . PHE A 1 96 ? 1.808 -11.549 -23.258 1.00 94.00 96 PHE A N 1
ATOM 787 C CA . PHE A 1 96 ? 1.101 -11.424 -24.529 1.00 94.00 96 PHE A CA 1
ATOM 788 C C . PHE A 1 96 ? 1.304 -10.047 -25.181 1.00 94.00 96 PHE A C 1
ATOM 790 O O . PHE A 1 96 ? 1.475 -9.961 -26.395 1.00 94.00 96 PHE A O 1
ATOM 797 N N . THR A 1 97 ? 1.280 -8.973 -24.390 1.00 95.19 97 THR A N 1
ATOM 798 C CA . THR A 1 97 ? 1.278 -7.591 -24.900 1.00 95.19 97 THR A CA 1
ATOM 799 C C . THR A 1 97 ? 2.684 -7.064 -25.177 1.00 95.19 97 THR A C 1
ATOM 801 O O . THR A 1 97 ? 2.905 -6.397 -26.186 1.00 95.19 97 THR A O 1
ATOM 804 N N . TYR A 1 98 ? 3.627 -7.342 -24.280 1.00 93.62 98 TYR A N 1
ATOM 805 C CA . TYR A 1 98 ? 4.975 -6.771 -24.273 1.00 93.62 98 TYR A CA 1
ATOM 806 C C . TYR A 1 98 ? 6.066 -7.805 -24.572 1.00 93.62 98 TYR A C 1
ATOM 808 O O . TYR A 1 98 ? 7.211 -7.429 -24.800 1.00 93.62 98 TYR A O 1
ATOM 816 N N . GLY A 1 99 ? 5.725 -9.097 -24.598 1.00 93.56 99 GLY A N 1
ATOM 817 C CA . GLY A 1 99 ? 6.681 -10.190 -24.792 1.00 93.56 99 GLY A CA 1
ATOM 818 C C . GLY A 1 99 ? 7.385 -10.641 -23.511 1.00 93.56 99 GLY A C 1
ATOM 819 O O . GLY A 1 99 ? 8.030 -11.686 -23.524 1.00 93.56 99 GLY A O 1
ATOM 820 N N . GLU A 1 100 ? 7.228 -9.904 -22.410 1.00 92.94 100 GLU A N 1
ATOM 821 C CA . GLU A 1 100 ? 7.778 -10.246 -21.100 1.00 92.94 100 GLU A CA 1
ATOM 822 C C . GLU A 1 100 ? 6.871 -9.767 -19.961 1.00 92.94 100 GLU A C 1
ATOM 824 O O . GLU A 1 100 ? 6.127 -8.793 -20.101 1.00 92.94 100 GLU A O 1
ATOM 829 N N . ALA A 1 101 ? 6.932 -10.456 -18.821 1.00 94.19 10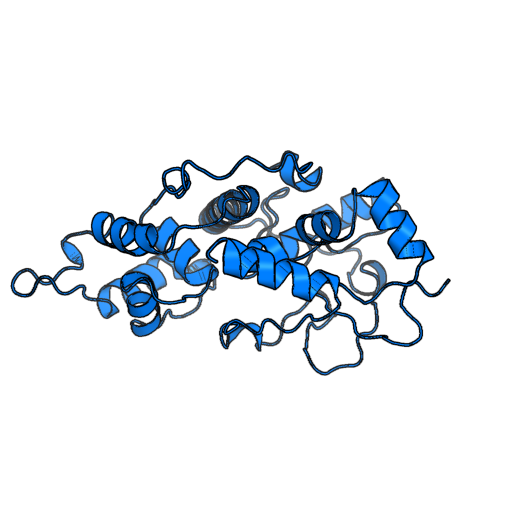1 ALA A N 1
ATOM 830 C CA . ALA A 1 101 ? 6.280 -10.002 -17.595 1.00 94.19 101 ALA A CA 1
ATOM 831 C C . ALA A 1 101 ? 7.164 -9.027 -16.807 1.00 94.19 101 ALA A C 1
ATOM 833 O O . ALA A 1 101 ? 8.392 -9.125 -16.807 1.00 94.19 101 ALA A O 1
ATOM 834 N N . TYR A 1 102 ? 6.530 -8.146 -16.030 1.00 92.69 102 TYR A N 1
ATOM 835 C CA . TYR A 1 102 ? 7.219 -7.277 -15.078 1.00 92.69 102 TYR A CA 1
ATOM 836 C C . TYR A 1 102 ? 6.485 -7.212 -13.732 1.00 92.69 102 TYR A C 1
ATOM 838 O O . TYR A 1 102 ? 5.316 -7.580 -13.599 1.00 92.69 102 TYR A O 1
ATOM 846 N N . TYR A 1 103 ? 7.188 -6.766 -12.690 1.00 92.19 103 TYR A N 1
ATOM 847 C CA . TYR A 1 103 ? 6.590 -6.582 -11.369 1.00 92.19 103 TYR A CA 1
ATOM 848 C C . TYR A 1 103 ? 5.829 -5.257 -11.309 1.00 92.19 103 TYR A C 1
ATOM 850 O O . TYR A 1 103 ? 6.426 -4.185 -11.357 1.00 92.19 103 TYR A O 1
ATOM 858 N N . HIS A 1 104 ? 4.508 -5.333 -11.155 1.00 92.69 104 HIS A N 1
ATOM 859 C CA . HIS A 1 104 ? 3.662 -4.152 -10.970 1.00 92.69 104 HIS A CA 1
ATOM 860 C C . HIS A 1 104 ? 3.822 -3.583 -9.558 1.00 92.69 104 HIS A C 1
ATOM 862 O O . HIS A 1 104 ? 3.792 -4.337 -8.578 1.00 92.69 104 HIS A O 1
ATOM 868 N N . VAL A 1 105 ? 3.913 -2.252 -9.441 1.00 89.81 105 VAL A N 1
ATOM 869 C CA . VAL A 1 105 ? 4.021 -1.537 -8.152 1.00 89.81 105 VAL A CA 1
ATOM 870 C C . VAL A 1 105 ? 2.808 -1.812 -7.265 1.00 89.81 105 VAL A C 1
ATOM 872 O O . VAL A 1 105 ? 2.958 -2.060 -6.071 1.00 89.81 105 VAL A O 1
ATOM 875 N N . SER A 1 106 ? 1.608 -1.839 -7.852 1.00 90.38 106 SER A N 1
ATOM 876 C CA . SER A 1 106 ? 0.348 -2.109 -7.146 1.00 90.38 106 SER A CA 1
ATOM 877 C C . SER A 1 106 ? 0.337 -3.472 -6.446 1.00 90.38 106 SER A C 1
ATOM 879 O O . SER A 1 106 ? -0.228 -3.602 -5.365 1.00 90.38 106 SER A O 1
ATOM 881 N N . HIS A 1 107 ? 1.022 -4.477 -7.006 1.00 92.81 107 HIS A N 1
ATOM 882 C CA . HIS A 1 107 ? 1.164 -5.794 -6.382 1.00 92.81 107 HIS A CA 1
ATOM 883 C C . HIS A 1 107 ? 2.168 -5.794 -5.219 1.00 92.81 107 HIS A C 1
ATOM 885 O O . HIS A 1 107 ? 2.181 -6.725 -4.417 1.00 92.81 107 HIS A O 1
ATOM 891 N N . GLN A 1 108 ? 3.019 -4.769 -5.102 1.00 90.31 108 GLN A N 1
ATOM 892 C CA . GLN A 1 108 ? 4.018 -4.673 -4.034 1.00 90.31 108 GLN A CA 1
ATOM 893 C C . GLN A 1 108 ? 3.520 -3.883 -2.816 1.00 90.31 108 GLN A C 1
ATOM 895 O O . GLN A 1 108 ? 4.170 -3.926 -1.776 1.00 90.31 108 GLN A O 1
ATOM 900 N N . ILE A 1 109 ? 2.351 -3.238 -2.898 1.00 86.81 109 ILE A N 1
ATOM 901 C CA . ILE A 1 109 ? 1.759 -2.467 -1.795 1.00 86.81 109 ILE A CA 1
ATOM 902 C C . ILE A 1 109 ? 1.505 -3.384 -0.591 1.00 86.81 109 ILE A C 1
ATOM 904 O O . ILE A 1 109 ? 0.745 -4.351 -0.723 1.00 86.81 109 ILE A O 1
ATOM 908 N N . PRO A 1 110 ? 2.121 -3.128 0.576 1.00 81.88 110 PRO A N 1
ATOM 909 C CA . PRO A 1 110 ? 1.895 -3.947 1.759 1.00 81.88 110 PRO A CA 1
ATOM 910 C C . PRO A 1 110 ? 0.404 -4.060 2.098 1.00 81.88 110 PRO A C 1
ATOM 912 O O . PRO A 1 110 ? -0.367 -3.130 1.874 1.00 81.88 110 PRO A O 1
ATOM 915 N N . ASP A 1 111 ? -0.002 -5.233 2.586 1.00 76.38 111 ASP A N 1
ATOM 916 C CA . ASP A 1 111 ? -1.371 -5.531 3.044 1.00 76.38 111 ASP A CA 1
ATOM 917 C C . ASP A 1 111 ? -2.471 -5.495 1.967 1.00 76.38 111 ASP A C 1
ATOM 919 O O . ASP A 1 111 ? -3.625 -5.819 2.246 1.00 76.38 111 ASP A O 1
ATOM 923 N N . VAL A 1 112 ? -2.115 -5.205 0.714 1.00 84.50 112 VAL A N 1
ATOM 924 C CA . VAL A 1 112 ? -2.937 -5.498 -0.462 1.00 84.50 112 VAL A CA 1
ATOM 925 C C . VAL A 1 112 ? -2.535 -6.870 -0.983 1.00 84.50 112 VAL A C 1
ATOM 927 O O . VAL A 1 112 ? -1.461 -7.024 -1.556 1.00 84.50 112 VAL A O 1
ATOM 930 N N . ASN A 1 113 ? -3.382 -7.878 -0.778 1.00 88.88 113 ASN A N 1
ATOM 931 C CA . ASN A 1 113 ? -3.143 -9.253 -1.242 1.00 88.88 113 ASN A CA 1
ATOM 932 C C . ASN A 1 113 ? -3.942 -9.606 -2.502 1.00 88.88 113 ASN A C 1
ATOM 934 O O . ASN A 1 113 ? -4.020 -10.772 -2.875 1.00 88.88 113 ASN A O 1
ATOM 938 N N . VAL A 1 114 ? -4.536 -8.608 -3.158 1.00 92.75 114 VAL A N 1
ATOM 939 C CA . VAL A 1 114 ? -5.437 -8.782 -4.300 1.00 92.75 114 VAL A CA 1
ATOM 940 C C . VAL A 1 114 ? -4.980 -7.914 -5.461 1.00 92.75 114 VAL A C 1
ATOM 942 O O . VAL A 1 114 ? -4.621 -6.752 -5.286 1.00 92.75 114 VAL A O 1
ATOM 945 N N . CYS A 1 115 ? -5.030 -8.466 -6.668 1.00 95.38 115 CYS A N 1
ATOM 946 C CA . CYS A 1 115 ? -4.929 -7.681 -7.884 1.00 95.38 115 CYS A CA 1
ATOM 947 C C . CYS A 1 115 ? -6.239 -6.926 -8.106 1.00 95.38 115 CYS A C 1
ATOM 949 O O . CYS A 1 115 ? -7.264 -7.543 -8.384 1.00 95.38 115 CYS A O 1
ATOM 951 N N . LEU A 1 116 ? -6.223 -5.598 -8.040 1.00 91.06 116 LEU A N 1
ATOM 952 C CA . LEU A 1 116 ? -7.438 -4.810 -8.262 1.00 91.06 116 LEU A CA 1
ATOM 953 C C . LEU A 1 116 ? -7.956 -4.840 -9.700 1.00 91.06 116 LEU A C 1
ATOM 955 O O . LEU A 1 116 ? -9.123 -4.567 -9.933 1.00 91.06 116 LEU A O 1
ATOM 959 N N . ARG A 1 117 ? -7.112 -5.200 -10.667 1.00 93.56 117 ARG A N 1
ATOM 960 C CA . ARG A 1 117 ? -7.544 -5.342 -12.058 1.00 93.56 117 ARG A CA 1
ATOM 961 C C . ARG A 1 117 ? -8.326 -6.634 -12.292 1.00 93.56 117 ARG A C 1
ATOM 963 O O . ARG A 1 117 ? -9.248 -6.663 -13.098 1.00 93.56 117 ARG A O 1
ATOM 970 N N . HIS A 1 118 ? -7.925 -7.712 -11.621 1.00 95.12 118 HIS A N 1
ATOM 971 C CA . HIS A 1 118 ? -8.434 -9.060 -11.889 1.00 95.12 118 HIS A CA 1
ATOM 972 C C . HIS A 1 118 ? -9.222 -9.676 -10.735 1.00 95.12 118 HIS A C 1
ATOM 974 O O . HIS A 1 118 ? -9.759 -10.769 -10.900 1.00 95.12 118 HIS A O 1
ATOM 980 N N . HIS A 1 119 ? -9.258 -9.001 -9.586 1.00 95.38 119 HIS A N 1
ATOM 981 C CA . HIS A 1 119 ? -9.892 -9.426 -8.335 1.00 95.38 119 HIS A CA 1
ATOM 982 C C . HIS A 1 119 ? -9.471 -10.826 -7.865 1.00 95.38 119 HIS A C 1
ATOM 984 O O . HIS A 1 119 ? -10.229 -11.524 -7.198 1.00 95.38 119 HIS A O 1
ATOM 990 N N . CYS A 1 120 ? -8.248 -11.241 -8.194 1.00 95.31 120 CYS A N 1
ATOM 991 C CA . CYS A 1 120 ? -7.657 -12.490 -7.731 1.00 95.31 120 CYS A CA 1
ATOM 992 C C . CYS A 1 120 ? -6.549 -12.224 -6.714 1.00 95.31 120 CYS A C 1
ATOM 994 O O . CYS A 1 120 ? -5.939 -11.149 -6.708 1.00 95.31 120 CYS A O 1
ATOM 996 N N . ARG A 1 121 ? -6.272 -13.206 -5.857 1.00 95.12 121 ARG A N 1
ATOM 997 C CA . ARG A 1 121 ? -5.173 -13.126 -4.897 1.00 95.12 121 ARG A CA 1
ATOM 998 C C . ARG A 1 121 ? -3.830 -13.031 -5.613 1.00 95.12 121 ARG A C 1
ATOM 1000 O O . ARG A 1 121 ? -3.630 -13.600 -6.687 1.00 95.12 121 ARG A O 1
ATOM 1007 N N . LEU A 1 122 ? -2.932 -12.260 -5.014 1.00 94.75 122 LEU A N 1
ATOM 1008 C CA . LEU A 1 122 ? -1.550 -12.140 -5.448 1.00 94.75 122 LEU A CA 1
ATOM 1009 C C . LEU A 1 122 ? -0.749 -13.342 -4.958 1.00 94.75 122 LEU A C 1
ATOM 1011 O O . LEU A 1 122 ? -0.891 -13.770 -3.814 1.00 94.75 122 LEU A O 1
ATOM 1015 N N . GLU A 1 123 ? 0.139 -13.824 -5.813 1.00 94.19 123 GLU A N 1
ATOM 1016 C CA . GLU A 1 123 ? 1.043 -14.929 -5.526 1.00 94.19 123 GLU A CA 1
ATOM 1017 C C . GLU A 1 123 ? 2.448 -14.413 -5.227 1.00 94.19 123 GLU A C 1
ATOM 1019 O O . GLU A 1 123 ? 2.878 -13.384 -5.754 1.00 94.19 123 GLU A O 1
ATOM 1024 N N . ASN A 1 124 ? 3.187 -15.147 -4.398 1.00 92.56 124 ASN A N 1
ATOM 1025 C CA . ASN A 1 124 ? 4.591 -14.855 -4.132 1.00 92.56 124 ASN A CA 1
ATOM 1026 C C . ASN A 1 124 ? 5.488 -15.460 -5.220 1.00 92.56 124 ASN A C 1
ATOM 1028 O O . ASN A 1 124 ? 5.324 -16.614 -5.615 1.00 92.56 124 ASN A O 1
ATOM 1032 N N . SER A 1 125 ? 6.474 -14.694 -5.679 1.00 91.19 125 SER A N 1
ATOM 1033 C CA . SER A 1 125 ? 7.583 -15.207 -6.492 1.00 91.19 125 SER A CA 1
ATOM 1034 C C . SER A 1 125 ? 8.662 -15.851 -5.614 1.00 91.19 125 SER A C 1
ATOM 1036 O O . SER A 1 125 ? 8.605 -15.821 -4.383 1.00 91.19 125 SER A O 1
ATOM 1038 N N . ASN A 1 126 ? 9.700 -16.399 -6.243 1.00 87.25 126 ASN A N 1
ATOM 1039 C CA . ASN A 1 126 ? 10.901 -16.851 -5.540 1.00 87.25 126 ASN A CA 1
ATOM 1040 C C . ASN A 1 126 ? 11.892 -15.708 -5.210 1.00 87.25 126 ASN A C 1
ATOM 1042 O O . ASN A 1 126 ? 12.913 -15.966 -4.567 1.00 87.25 126 ASN A O 1
ATOM 1046 N N . VAL A 1 127 ? 11.604 -14.458 -5.602 1.00 86.19 127 VAL A N 1
ATOM 1047 C CA . VAL A 1 127 ? 12.479 -13.300 -5.362 1.00 86.19 127 VAL A CA 1
ATOM 1048 C C . VAL A 1 127 ? 12.211 -12.711 -3.985 1.00 86.19 127 VAL A C 1
ATOM 1050 O O . VAL A 1 127 ? 11.101 -12.280 -3.680 1.00 86.19 127 VAL A O 1
ATOM 1053 N N . ARG A 1 128 ? 13.250 -12.673 -3.151 1.00 82.06 128 ARG A N 1
ATOM 1054 C CA . ARG A 1 128 ? 13.196 -12.211 -1.759 1.00 82.06 128 ARG A CA 1
ATOM 1055 C C . ARG A 1 128 ? 13.530 -10.727 -1.657 1.00 82.06 128 ARG A C 1
ATOM 1057 O O . ARG A 1 128 ? 14.555 -10.292 -2.168 1.00 82.06 128 ARG A O 1
ATOM 1064 N N . ILE A 1 129 ? 12.727 -9.988 -0.902 1.00 76.00 129 ILE A N 1
ATOM 1065 C CA . ILE A 1 129 ? 12.971 -8.598 -0.519 1.00 76.00 129 ILE A CA 1
ATOM 1066 C C . ILE A 1 129 ? 13.619 -8.626 0.873 1.00 76.00 129 ILE A C 1
ATOM 1068 O O . ILE A 1 129 ? 12.942 -8.874 1.872 1.00 76.00 129 ILE A O 1
ATOM 1072 N N . TYR A 1 130 ? 14.940 -8.436 0.957 1.00 67.25 130 TYR A N 1
ATOM 1073 C CA . TYR A 1 130 ? 15.654 -8.327 2.237 1.00 67.25 130 TYR A CA 1
ATOM 1074 C C . TYR A 1 130 ? 16.742 -7.250 2.185 1.00 67.25 130 TYR A C 1
ATOM 1076 O O . TYR A 1 130 ? 17.516 -7.199 1.234 1.00 67.25 130 TYR A O 1
ATOM 1084 N N . GLU A 1 131 ? 16.853 -6.435 3.241 1.00 53.78 131 GLU A N 1
ATOM 1085 C CA . GLU A 1 131 ? 17.751 -5.266 3.315 1.00 53.78 131 GLU A CA 1
ATOM 1086 C C . GLU A 1 131 ? 19.261 -5.584 3.218 1.00 53.78 131 GLU A C 1
ATOM 1088 O O . GLU A 1 131 ? 20.059 -4.659 3.086 1.00 53.78 131 GLU A O 1
ATOM 1093 N N . ARG A 1 132 ? 19.696 -6.853 3.328 1.00 52.03 132 ARG A N 1
ATOM 1094 C CA . ARG A 1 132 ? 21.132 -7.203 3.467 1.00 52.03 132 ARG A CA 1
ATOM 1095 C C . ARG A 1 132 ? 21.691 -8.237 2.487 1.00 52.03 132 ARG A C 1
ATOM 1097 O O . ARG A 1 132 ? 22.801 -8.712 2.715 1.00 52.03 132 ARG A O 1
ATOM 1104 N N . HIS A 1 133 ? 20.974 -8.605 1.428 1.00 50.44 133 HIS A N 1
ATOM 1105 C CA . HIS A 1 133 ? 21.558 -9.444 0.373 1.00 50.44 133 HIS A CA 1
ATOM 1106 C C . HIS A 1 133 ? 21.998 -8.593 -0.824 1.00 50.44 133 HIS A C 1
ATOM 1108 O O . HIS A 1 133 ? 21.322 -7.611 -1.130 1.00 50.44 133 HIS A O 1
ATOM 1114 N N . PRO A 1 134 ? 23.106 -8.944 -1.510 1.00 51.56 134 PRO A N 1
ATOM 1115 C CA . PRO A 1 134 ? 23.424 -8.347 -2.801 1.00 51.56 134 PRO A CA 1
ATOM 1116 C C . PRO A 1 134 ? 22.237 -8.596 -3.733 1.00 51.56 134 PRO A C 1
ATOM 1118 O O . PRO A 1 134 ? 21.872 -9.741 -4.004 1.00 51.56 134 PRO A O 1
ATOM 1121 N N . VAL A 1 135 ? 21.577 -7.510 -4.125 1.00 56.91 135 VAL A N 1
ATOM 1122 C CA . VAL A 1 135 ? 20.333 -7.557 -4.885 1.00 56.91 135 VAL A CA 1
ATOM 1123 C C . VAL A 1 135 ? 20.665 -7.988 -6.306 1.00 56.91 135 VAL A C 1
ATOM 1125 O O . VAL A 1 135 ? 21.170 -7.204 -7.104 1.00 56.91 135 VAL A O 1
ATOM 1128 N N . ALA A 1 136 ? 20.397 -9.251 -6.625 1.00 63.41 136 ALA A N 1
ATOM 1129 C CA . ALA A 1 136 ? 20.359 -9.690 -8.008 1.00 63.41 136 ALA A CA 1
ATOM 1130 C C . ALA A 1 136 ? 19.047 -9.193 -8.625 1.00 63.41 136 ALA A C 1
ATOM 1132 O O . ALA A 1 136 ? 17.960 -9.581 -8.183 1.00 63.41 136 ALA A O 1
ATOM 1133 N N . LEU A 1 137 ? 19.141 -8.341 -9.648 1.00 72.75 137 LEU A N 1
ATOM 1134 C CA . LEU A 1 137 ? 17.991 -7.992 -10.478 1.00 72.75 137 LEU A CA 1
ATOM 1135 C C . LEU A 1 137 ? 17.512 -9.263 -11.180 1.00 72.75 137 LEU A C 1
ATOM 1137 O O . LEU A 1 137 ? 18.134 -9.744 -12.123 1.00 72.75 137 LEU A O 1
ATOM 1141 N N . THR A 1 138 ? 16.426 -9.835 -10.668 1.00 81.56 138 THR A N 1
ATOM 1142 C CA . THR A 1 138 ? 15.827 -11.045 -11.225 1.00 81.56 138 THR A CA 1
ATOM 1143 C C . THR A 1 138 ? 14.633 -10.636 -12.069 1.00 81.56 138 THR A C 1
ATOM 1145 O O . THR A 1 138 ? 13.667 -10.080 -11.544 1.00 81.56 138 THR A O 1
ATOM 1148 N N . ALA A 1 139 ? 14.706 -10.901 -13.374 1.00 87.69 139 ALA A N 1
ATOM 1149 C CA . ALA A 1 139 ? 13.590 -10.678 -14.286 1.00 87.69 139 ALA A CA 1
ATOM 1150 C C . ALA A 1 139 ? 12.359 -11.480 -13.836 1.00 87.69 139 ALA A C 1
ATOM 1152 O O . ALA A 1 139 ? 12.489 -12.607 -13.350 1.00 87.69 139 ALA A O 1
ATOM 1153 N N . ALA A 1 140 ? 11.162 -10.917 -14.011 1.00 90.12 140 ALA A N 1
ATOM 1154 C CA . ALA A 1 140 ? 9.932 -11.569 -13.573 1.00 90.12 140 ALA A CA 1
ATOM 1155 C C . ALA A 1 140 ? 9.725 -12.916 -14.289 1.00 90.12 140 ALA A C 1
ATOM 1157 O O . ALA A 1 140 ? 9.372 -13.898 -13.647 1.00 90.12 140 ALA A O 1
ATOM 1158 N N . ASP A 1 141 ? 10.065 -13.014 -15.576 1.00 88.56 141 ASP A N 1
ATOM 1159 C CA . ASP A 1 141 ? 9.956 -14.268 -16.335 1.00 88.56 141 ASP A CA 1
ATOM 1160 C C . ASP A 1 141 ? 10.928 -15.367 -15.911 1.00 88.56 141 ASP A C 1
ATOM 1162 O O . ASP A 1 141 ? 10.631 -16.546 -16.087 1.00 88.56 141 ASP A O 1
ATOM 1166 N N . ALA A 1 142 ? 12.057 -15.007 -15.301 1.00 89.44 142 ALA A N 1
ATOM 1167 C CA . ALA A 1 142 ? 12.956 -15.990 -14.702 1.00 89.44 142 ALA A CA 1
ATOM 1168 C C . ALA A 1 142 ? 12.434 -16.499 -13.344 1.00 89.44 142 ALA A C 1
ATOM 1170 O O . ALA A 1 142 ? 12.800 -17.587 -12.901 1.00 89.44 142 ALA A O 1
ATOM 1171 N N . ALA A 1 143 ? 11.603 -15.704 -12.669 1.00 90.12 143 ALA A N 1
ATOM 1172 C CA . ALA A 1 143 ? 11.139 -15.947 -11.307 1.00 90.12 143 ALA A CA 1
ATOM 1173 C C . ALA A 1 143 ? 9.720 -16.527 -11.216 1.00 90.12 143 ALA A C 1
ATOM 1175 O O . ALA A 1 143 ? 9.380 -17.170 -10.219 1.00 90.12 143 ALA A O 1
ATOM 1176 N N . ILE A 1 144 ? 8.879 -16.272 -12.220 1.00 90.88 144 ILE A N 1
ATOM 1177 C CA . ILE A 1 144 ? 7.447 -16.564 -12.195 1.00 90.88 144 ILE A CA 1
ATOM 1178 C C . ILE A 1 144 ? 7.124 -17.718 -13.158 1.00 90.88 144 ILE A C 1
ATOM 1180 O O . ILE A 1 144 ? 7.328 -17.573 -14.368 1.00 90.88 144 ILE A O 1
ATOM 1184 N N . PRO A 1 145 ? 6.553 -18.832 -12.659 1.00 86.00 145 PRO A N 1
ATOM 1185 C CA . PRO A 1 145 ? 6.106 -19.945 -13.496 1.00 86.00 145 PRO A CA 1
ATOM 1186 C C . PRO A 1 145 ? 5.126 -19.539 -14.611 1.00 86.00 145 PRO A C 1
ATOM 1188 O O . PRO A 1 145 ? 4.405 -18.544 -14.509 1.00 86.00 145 PRO A O 1
ATOM 1191 N N . GLN A 1 146 ? 5.081 -20.332 -15.684 1.00 79.81 146 GLN A N 1
ATOM 1192 C CA . GLN A 1 146 ? 4.160 -20.104 -16.807 1.00 79.81 146 GLN A CA 1
ATOM 1193 C C . GLN A 1 146 ? 2.706 -20.464 -16.464 1.00 79.81 146 GLN A C 1
ATOM 1195 O O . GLN A 1 146 ? 1.795 -19.730 -16.837 1.00 79.81 146 GLN A O 1
ATOM 1200 N N . ASP A 1 147 ? 2.498 -21.513 -15.664 1.00 82.44 147 ASP A N 1
ATOM 1201 C CA . ASP A 1 147 ? 1.190 -22.173 -15.540 1.00 82.44 147 ASP A CA 1
ATOM 1202 C C . ASP A 1 147 ? 0.469 -21.891 -14.209 1.00 82.44 147 ASP A C 1
ATOM 1204 O O . ASP A 1 147 ? -0.254 -22.736 -13.680 1.00 82.44 147 ASP A O 1
ATOM 1208 N N . ASN A 1 148 ? 0.663 -20.704 -13.630 1.00 84.31 148 ASN A N 1
ATOM 1209 C CA . ASN A 1 148 ? -0.012 -20.355 -12.381 1.00 84.31 148 ASN A CA 1
ATOM 1210 C C . ASN A 1 148 ? -1.501 -20.073 -12.597 1.00 84.31 148 ASN A C 1
ATOM 1212 O O . ASN A 1 148 ? -1.892 -19.272 -13.450 1.00 84.31 148 ASN A O 1
ATOM 1216 N N . ILE A 1 149 ? -2.330 -20.694 -11.761 1.00 88.06 149 ILE A N 1
ATOM 1217 C CA . ILE A 1 149 ? -3.782 -20.536 -11.786 1.00 88.06 149 ILE A CA 1
ATOM 1218 C C . ILE A 1 149 ? -4.169 -19.445 -10.789 1.00 88.06 149 ILE A C 1
ATOM 1220 O O . ILE A 1 149 ? -3.837 -19.521 -9.610 1.00 88.06 149 ILE A O 1
ATOM 1224 N N . ALA A 1 150 ? -4.889 -18.430 -11.265 1.00 93.19 150 ALA A N 1
ATOM 1225 C CA . ALA A 1 150 ? -5.410 -17.374 -10.407 1.00 93.19 150 ALA A CA 1
ATOM 1226 C C . ALA A 1 150 ? -6.552 -17.890 -9.521 1.00 93.19 150 ALA A C 1
ATOM 1228 O O . ALA A 1 150 ? -7.507 -18.487 -10.019 1.00 93.19 150 ALA A O 1
ATOM 1229 N N . VAL A 1 151 ? -6.473 -17.588 -8.225 1.00 94.62 151 VAL A N 1
ATOM 1230 C CA . VAL A 1 151 ? -7.549 -17.824 -7.256 1.00 94.62 151 VAL A CA 1
ATOM 1231 C C . VAL A 1 151 ? -8.279 -16.510 -7.011 1.00 94.62 151 VAL A C 1
ATOM 1233 O O . VAL A 1 151 ? -7.653 -15.528 -6.613 1.00 94.62 151 VAL A O 1
ATOM 1236 N N . ASP A 1 152 ? -9.588 -16.476 -7.250 1.00 95.44 152 ASP A N 1
ATOM 1237 C CA . ASP A 1 152 ? -10.394 -15.278 -7.002 1.00 95.44 152 ASP A CA 1
ATOM 1238 C C . ASP A 1 152 ? -10.377 -14.901 -5.507 1.00 95.44 152 ASP A C 1
ATOM 1240 O O . ASP A 1 152 ? -10.335 -15.761 -4.622 1.00 95.44 152 ASP A O 1
ATOM 1244 N N . ALA A 1 153 ? -10.357 -13.599 -5.227 1.00 93.00 153 ALA A N 1
ATOM 1245 C CA . ALA A 1 153 ? -10.331 -13.061 -3.873 1.00 93.00 153 ALA A CA 1
ATOM 1246 C C . ALA A 1 153 ? -11.746 -12.904 -3.294 1.00 93.00 153 ALA A C 1
ATOM 1248 O O . ALA A 1 153 ? -12.726 -12.765 -4.026 1.00 93.00 153 ALA A O 1
ATOM 1249 N N . ASP A 1 154 ? -11.849 -12.891 -1.964 1.00 92.31 154 ASP A N 1
ATOM 1250 C CA . ASP A 1 154 ? -13.098 -12.588 -1.260 1.00 92.31 154 ASP A CA 1
ATOM 1251 C C . ASP A 1 154 ? -13.476 -11.104 -1.436 1.00 92.31 154 ASP A C 1
ATOM 1253 O O . ASP A 1 154 ? -12.613 -10.226 -1.536 1.00 92.31 154 ASP A O 1
ATOM 1257 N N . GLU A 1 155 ? -14.777 -10.804 -1.437 1.00 93.31 155 GLU A N 1
ATOM 1258 C CA . GLU A 1 155 ? -15.297 -9.441 -1.593 1.00 93.31 155 GLU A CA 1
ATOM 1259 C C . GLU A 1 155 ? -14.702 -8.466 -0.563 1.00 93.31 155 GLU A C 1
ATOM 1261 O O . GLU A 1 155 ? -14.398 -7.317 -0.888 1.00 93.31 155 GLU A O 1
ATOM 1266 N N . LEU A 1 156 ? -14.486 -8.918 0.676 1.00 92.19 156 LEU A N 1
ATOM 1267 C CA . LEU A 1 156 ? -13.881 -8.101 1.724 1.00 92.19 156 LEU A CA 1
ATOM 1268 C C . LEU A 1 156 ? -12.430 -7.724 1.388 1.00 92.19 156 LEU A C 1
ATOM 1270 O O 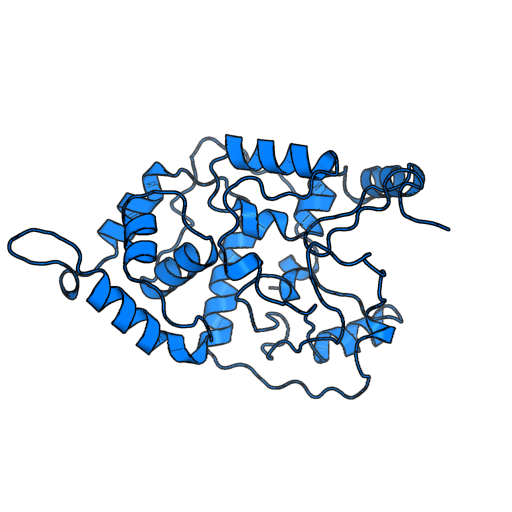. LEU A 1 156 ? -12.032 -6.581 1.622 1.00 92.19 156 LEU A O 1
ATOM 1274 N N . GLU A 1 157 ? -11.660 -8.662 0.826 1.00 92.19 157 GLU A N 1
ATOM 1275 C CA . GLU A 1 157 ? -10.278 -8.426 0.394 1.00 92.19 157 GLU A CA 1
ATOM 1276 C C . GLU A 1 157 ? -10.239 -7.394 -0.740 1.00 92.19 157 GLU A C 1
ATOM 1278 O O . GLU A 1 157 ? -9.460 -6.440 -0.680 1.00 92.19 157 GLU A O 1
ATOM 1283 N N . VAL A 1 158 ? -11.132 -7.533 -1.729 1.00 93.00 158 VAL A N 1
ATOM 1284 C CA . VAL A 1 158 ? -11.264 -6.582 -2.844 1.00 93.00 158 VAL A CA 1
ATOM 1285 C C . VAL A 1 158 ? -11.642 -5.194 -2.326 1.00 93.00 158 VAL A C 1
ATOM 1287 O O . VAL A 1 158 ? -10.987 -4.211 -2.665 1.00 93.00 158 VAL A O 1
ATOM 1290 N N . ARG A 1 159 ? -12.656 -5.090 -1.459 1.00 93.50 159 ARG A N 1
ATOM 1291 C CA . ARG A 1 159 ? -13.122 -3.804 -0.914 1.00 93.50 159 ARG A CA 1
ATOM 1292 C C . ARG A 1 159 ? -12.049 -3.081 -0.110 1.00 93.50 159 ARG A C 1
ATOM 1294 O O . ARG A 1 159 ? -11.908 -1.867 -0.253 1.00 93.50 159 ARG A O 1
ATOM 1301 N N . TYR A 1 160 ? -11.300 -3.804 0.721 1.00 91.94 160 TYR A N 1
ATOM 1302 C CA . TYR A 1 160 ? -10.195 -3.211 1.470 1.00 91.94 160 TYR A CA 1
ATOM 1303 C C . TYR A 1 160 ? -9.074 -2.739 0.537 1.00 91.94 160 TYR A C 1
ATOM 1305 O O . TYR A 1 160 ? -8.573 -1.625 0.689 1.00 91.94 160 TYR A O 1
ATOM 1313 N N . ALA A 1 161 ? -8.720 -3.543 -0.468 1.00 91.00 161 ALA A N 1
ATOM 1314 C CA . ALA A 1 161 ? -7.709 -3.174 -1.450 1.00 91.00 161 ALA A CA 1
ATOM 1315 C C . ALA A 1 161 ? -8.116 -1.925 -2.254 1.00 91.00 161 ALA A C 1
ATOM 1317 O O . ALA A 1 161 ? -7.298 -1.021 -2.420 1.00 91.00 161 ALA A O 1
ATOM 1318 N N . VAL A 1 162 ? -9.379 -1.832 -2.692 1.00 90.56 162 VAL A N 1
ATOM 1319 C CA . VAL A 1 162 ? -9.923 -0.648 -3.385 1.00 90.56 162 VAL A CA 1
ATOM 1320 C C . VAL A 1 162 ? -9.844 0.574 -2.481 1.00 90.56 162 VAL A C 1
ATOM 1322 O O . VAL A 1 162 ? -9.390 1.631 -2.912 1.00 90.56 162 VAL A O 1
ATOM 1325 N N . TYR A 1 163 ? -10.238 0.423 -1.216 1.00 90.38 163 TYR A N 1
ATOM 1326 C CA . TYR A 1 163 ? -10.164 1.494 -0.235 1.00 90.38 163 TYR A CA 1
ATOM 1327 C C . TYR A 1 163 ? -8.728 2.015 -0.074 1.00 90.38 163 TYR A C 1
ATOM 1329 O O . TYR A 1 163 ? -8.484 3.201 -0.281 1.00 90.38 163 TYR A O 1
ATOM 1337 N N . LEU A 1 164 ? -7.764 1.137 0.220 1.00 87.88 164 LEU A N 1
ATOM 1338 C CA . LEU A 1 164 ? -6.365 1.519 0.427 1.00 87.88 164 LEU A CA 1
ATOM 1339 C C . LEU A 1 164 ? -5.737 2.127 -0.836 1.00 87.88 164 LEU A C 1
ATOM 1341 O O . LEU A 1 164 ? -5.082 3.163 -0.760 1.00 87.88 164 LEU A O 1
ATOM 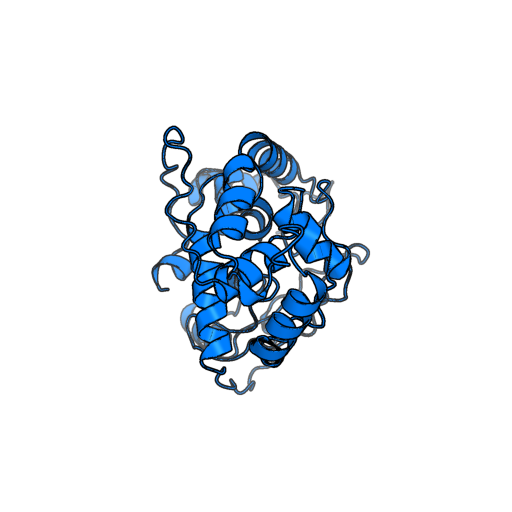1345 N N . MET A 1 165 ? -5.969 1.544 -2.011 1.00 86.56 165 MET A N 1
ATOM 1346 C CA . MET A 1 165 ? -5.438 2.089 -3.265 1.00 86.56 165 MET A CA 1
ATOM 1347 C C . MET A 1 165 ? -6.076 3.429 -3.632 1.00 86.56 165 MET A C 1
ATOM 1349 O O . MET A 1 165 ? -5.379 4.322 -4.113 1.00 86.56 165 MET A O 1
ATOM 1353 N N . GLY A 1 166 ? -7.365 3.607 -3.331 1.00 84.56 166 GLY A N 1
ATOM 1354 C CA . GLY A 1 166 ? -8.050 4.889 -3.444 1.00 84.56 166 GLY A CA 1
ATOM 1355 C C . GLY A 1 166 ? -7.434 5.960 -2.544 1.00 84.56 166 GLY A C 1
ATOM 1356 O O . GLY A 1 166 ? -7.375 7.116 -2.943 1.00 84.56 166 GLY A O 1
ATOM 1357 N N . LEU A 1 167 ? -6.916 5.592 -1.368 1.00 82.44 167 LEU A N 1
ATOM 1358 C CA . LEU A 1 167 ? -6.132 6.505 -0.535 1.00 82.44 167 LEU A CA 1
ATOM 1359 C C . LEU A 1 167 ? -4.796 6.844 -1.206 1.00 82.44 167 LEU A C 1
ATOM 1361 O O . LEU A 1 167 ? -4.505 8.015 -1.436 1.00 82.44 167 LEU A O 1
ATOM 1365 N N . ILE A 1 168 ? -4.001 5.832 -1.567 1.00 81.50 168 ILE A N 1
ATOM 1366 C CA . ILE A 1 168 ? -2.647 6.004 -2.133 1.00 81.50 168 ILE A CA 1
ATOM 1367 C C . ILE A 1 168 ? -2.667 6.835 -3.424 1.00 81.50 168 ILE A C 1
ATOM 1369 O O . ILE A 1 168 ? -1.769 7.646 -3.656 1.00 81.50 168 ILE A O 1
ATOM 1373 N N . GLY A 1 169 ? -3.705 6.675 -4.247 1.00 76.19 169 GLY A N 1
ATOM 1374 C CA . GLY A 1 169 ? -3.876 7.418 -5.494 1.00 76.19 169 GLY A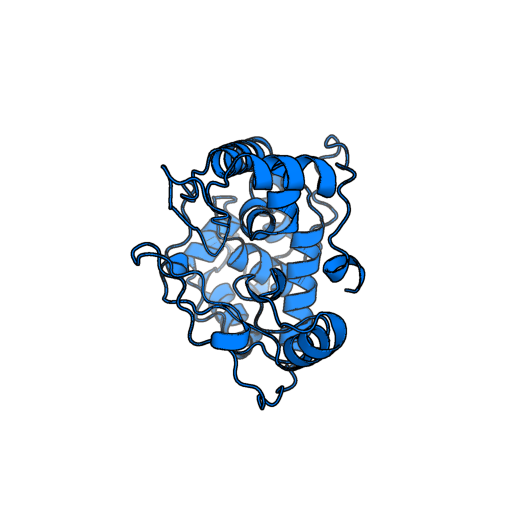 CA 1
ATOM 1375 C C . GLY A 1 169 ? -4.121 8.919 -5.313 1.00 76.19 169 GLY A C 1
ATOM 1376 O O . GLY A 1 169 ? -3.848 9.680 -6.239 1.00 76.19 169 GLY A O 1
ATOM 1377 N N . LYS A 1 170 ? -4.584 9.363 -4.137 1.00 68.94 170 LYS A N 1
ATOM 1378 C CA . LYS A 1 170 ? -5.008 10.752 -3.915 1.00 68.94 170 LYS A CA 1
ATOM 1379 C C . LYS A 1 170 ? -3.858 11.757 -3.817 1.00 68.94 170 LYS A C 1
ATOM 1381 O O . LYS A 1 170 ? -4.108 12.934 -3.997 1.00 68.94 170 LYS A O 1
ATOM 1386 N N . ARG A 1 171 ? -2.596 11.339 -3.625 1.00 61.03 171 ARG A N 1
ATOM 1387 C CA . ARG A 1 171 ? -1.395 12.220 -3.614 1.00 61.03 171 ARG A CA 1
ATOM 1388 C C . ARG A 1 171 ? -1.529 13.495 -2.749 1.00 61.03 171 ARG A C 1
ATOM 1390 O O . ARG A 1 171 ? -0.865 14.493 -3.024 1.00 61.03 171 ARG A O 1
ATOM 1397 N N . ILE A 1 172 ? -2.366 13.475 -1.712 1.00 53.56 172 ILE A N 1
ATOM 1398 C CA . ILE A 1 172 ? -2.616 14.635 -0.849 1.00 53.56 172 ILE A CA 1
ATOM 1399 C C . ILE A 1 172 ? -1.731 14.531 0.398 1.00 53.56 172 ILE A C 1
ATOM 1401 O O . ILE A 1 172 ? -1.757 13.500 1.074 1.00 53.56 172 ILE A O 1
ATOM 1405 N N . PRO A 1 173 ? -0.959 15.578 0.733 1.00 53.12 173 PRO A N 1
ATOM 1406 C CA . PRO A 1 173 ? -0.257 15.649 2.005 1.00 53.12 173 PRO A CA 1
ATOM 1407 C C . PRO A 1 173 ? -1.256 15.715 3.157 1.00 53.12 173 PRO A C 1
ATOM 1409 O O . PRO A 1 173 ? -2.197 16.506 3.144 1.00 53.12 173 PRO A O 1
ATOM 1412 N N . PHE A 1 174 ? -1.027 14.898 4.175 1.00 60.62 174 PHE A N 1
ATOM 1413 C CA . PHE A 1 174 ? -1.944 14.744 5.288 1.00 60.62 174 PHE A CA 1
ATOM 1414 C C . PHE A 1 174 ? -1.654 15.742 6.422 1.00 60.62 174 PHE A C 1
ATOM 1416 O O . PHE A 1 174 ? -0.528 15.818 6.921 1.00 60.62 174 PHE A O 1
ATOM 1423 N N . SER A 1 175 ? -2.673 16.461 6.908 1.00 57.47 175 SER A N 1
ATOM 1424 C CA . SER A 1 175 ? -2.547 17.260 8.136 1.00 57.47 175 SER A CA 1
ATOM 1425 C C . SER A 1 175 ? -2.767 16.386 9.375 1.00 57.47 175 SER A C 1
ATOM 1427 O O . SER A 1 175 ? -3.893 15.987 9.689 1.00 57.47 175 SER A O 1
ATOM 1429 N N . ARG A 1 176 ? -1.681 16.098 10.115 1.00 57.91 176 ARG A N 1
ATOM 1430 C CA . ARG A 1 176 ? -1.678 15.227 11.315 1.00 57.91 176 ARG A CA 1
ATOM 1431 C C . ARG A 1 176 ? -2.761 15.574 12.340 1.00 57.91 176 ARG A C 1
ATOM 1433 O O . ARG A 1 176 ? -3.311 14.676 12.977 1.00 57.91 176 ARG A O 1
ATOM 1440 N N . ASN A 1 177 ? -3.092 16.857 12.466 1.00 56.91 177 ASN A N 1
ATOM 1441 C CA . ASN A 1 177 ? -4.050 17.355 13.451 1.00 56.91 177 ASN A CA 1
ATOM 1442 C C . ASN A 1 177 ? -5.489 16.881 13.191 1.00 56.91 177 ASN A C 1
ATOM 1444 O O . ASN A 1 177 ? -6.280 16.806 14.129 1.00 56.91 177 ASN A O 1
ATOM 1448 N N . ASN A 1 178 ? -5.818 16.484 11.959 1.00 68.56 178 ASN A N 1
ATOM 1449 C CA . ASN A 1 178 ? -7.174 16.069 11.619 1.00 68.56 178 ASN A CA 1
ATOM 1450 C C . ASN A 1 178 ? -7.418 14.552 11.786 1.00 68.56 178 ASN A C 1
ATOM 1452 O O . ASN A 1 178 ? -8.573 14.143 11.904 1.00 68.56 178 ASN A O 1
ATOM 1456 N N . LEU A 1 179 ? -6.377 13.703 11.860 1.00 74.81 179 LEU A N 1
ATOM 1457 C CA . LEU A 1 179 ? -6.546 12.236 11.983 1.00 74.81 179 LEU A CA 1
ATOM 1458 C C . LEU A 1 179 ? -7.212 11.844 13.290 1.00 74.81 179 LEU A C 1
ATOM 1460 O O . LEU A 1 179 ? -8.170 11.076 13.330 1.00 74.81 179 LEU A O 1
ATOM 1464 N N . HIS A 1 180 ? -6.659 12.403 14.361 1.00 79.81 180 HIS A N 1
ATOM 1465 C CA . HIS A 1 180 ? -7.073 12.160 15.724 1.00 79.81 180 HIS A CA 1
ATOM 1466 C C . HIS A 1 180 ? -8.557 12.487 15.907 1.00 79.81 180 HIS A C 1
ATOM 1468 O O . HIS A 1 180 ? -9.325 11.652 16.381 1.00 79.81 180 HIS A O 1
ATOM 1474 N N . GLY A 1 181 ? -8.958 13.685 15.468 1.00 80.44 181 GLY A N 1
ATOM 1475 C CA . GLY A 1 181 ? -10.346 14.132 15.515 1.00 80.44 181 GLY A CA 1
ATOM 1476 C C . GLY A 1 181 ? -11.269 13.223 14.707 1.00 80.44 181 GLY A C 1
ATOM 1477 O O . GLY A 1 181 ? -12.295 12.801 15.225 1.00 80.44 181 GLY A O 1
ATOM 1478 N N . ARG A 1 182 ? -10.884 12.844 13.479 1.00 83.19 182 ARG A N 1
ATOM 1479 C CA . ARG A 1 182 ? -11.701 11.959 12.628 1.00 83.19 182 ARG A CA 1
ATOM 1480 C C . ARG A 1 182 ? -11.940 10.596 13.251 1.00 83.19 182 ARG A C 1
ATOM 1482 O O . ARG A 1 182 ? -13.082 10.155 13.279 1.00 83.19 182 ARG A O 1
ATOM 1489 N N . PHE A 1 183 ? -10.893 9.941 13.753 1.00 87.81 183 PHE A N 1
ATOM 1490 C CA . PHE A 1 183 ? -11.072 8.652 14.411 1.00 87.81 183 PHE A CA 1
ATOM 1491 C C . PHE A 1 183 ? -11.899 8.783 15.681 1.00 87.81 183 PHE A C 1
ATOM 1493 O O . PHE A 1 183 ? -12.816 7.995 15.871 1.00 87.81 183 PHE A O 1
ATOM 1500 N N . ARG A 1 184 ? -11.641 9.801 16.512 1.00 85.06 184 ARG A N 1
ATOM 1501 C CA . ARG A 1 184 ? -12.454 10.035 17.712 1.00 85.06 184 ARG A CA 1
ATOM 1502 C C . ARG A 1 184 ? -13.927 10.253 17.391 1.00 85.06 184 ARG A C 1
ATOM 1504 O O . ARG A 1 184 ? -14.762 9.695 18.083 1.00 85.06 184 ARG A O 1
ATOM 1511 N N . SER A 1 185 ? -14.247 11.003 16.340 1.00 87.12 185 SER A N 1
ATOM 1512 C CA . SER A 1 185 ? -15.634 11.220 15.912 1.00 87.12 185 SER A CA 1
ATOM 1513 C C . SER A 1 185 ? -16.287 9.994 15.266 1.00 87.12 185 SER A C 1
ATOM 1515 O O . SER A 1 185 ? -17.507 9.960 15.162 1.00 87.12 185 SER A O 1
ATOM 1517 N N . ALA A 1 186 ? -15.502 9.026 14.789 1.00 90.00 186 ALA A N 1
ATOM 1518 C CA . ALA A 1 186 ? -16.010 7.821 14.136 1.00 90.00 186 ALA A CA 1
ATOM 1519 C C . ALA A 1 186 ? -16.141 6.620 15.089 1.00 90.00 186 ALA A C 1
ATOM 1521 O O . ALA A 1 186 ? -16.828 5.650 14.766 1.00 90.00 186 ALA A O 1
ATOM 1522 N N . ILE A 1 187 ? -15.474 6.665 16.245 1.00 90.69 187 ILE A N 1
ATOM 1523 C CA . ILE A 1 187 ? -15.596 5.640 17.280 1.00 90.69 187 ILE A CA 1
ATOM 1524 C C . ILE A 1 187 ? -17.001 5.703 17.880 1.00 90.69 187 ILE A C 1
ATOM 1526 O O . ILE A 1 187 ? -17.462 6.754 18.309 1.00 90.69 187 ILE A O 1
ATOM 1530 N N . SER A 1 188 ? -17.668 4.551 17.901 1.00 88.25 188 SER A N 1
ATOM 1531 C CA . SER A 1 188 ? -18.966 4.381 18.550 1.00 88.25 188 SER A CA 1
ATOM 1532 C C . SER A 1 188 ? -18.827 4.392 20.073 1.00 88.25 188 SER A C 1
ATOM 1534 O O . SER A 1 188 ? -17.845 3.865 20.603 1.00 88.25 188 SER A O 1
ATOM 1536 N N . ASP A 1 189 ? -19.857 4.900 20.754 1.00 87.19 189 ASP A N 1
ATOM 1537 C CA . ASP A 1 189 ? -19.999 4.877 22.216 1.00 87.19 189 ASP A CA 1
ATOM 1538 C C . ASP A 1 189 ? -19.832 3.466 22.811 1.00 87.19 189 ASP A C 1
ATOM 1540 O O . ASP A 1 189 ? -19.377 3.327 23.939 1.00 87.19 189 ASP A O 1
ATOM 1544 N N . ASP A 1 190 ? -20.081 2.402 22.035 1.00 89.06 190 ASP A N 1
ATOM 1545 C CA . ASP A 1 190 ? -19.851 1.012 22.456 1.00 89.06 190 ASP A CA 1
ATOM 1546 C C . ASP A 1 190 ? -18.389 0.714 22.838 1.00 89.06 190 ASP A C 1
ATOM 1548 O O . ASP A 1 190 ? -18.126 -0.265 23.541 1.00 89.06 190 ASP A O 1
ATOM 1552 N N . PHE A 1 191 ? -17.436 1.518 22.360 1.00 91.31 191 PHE A N 1
ATOM 1553 C CA . PHE A 1 191 ? -16.009 1.403 22.676 1.00 91.31 191 PHE A CA 1
ATOM 1554 C C . PHE A 1 191 ? -15.532 2.465 23.669 1.00 91.31 191 PHE A C 1
ATOM 1556 O O . PHE A 1 191 ? -14.329 2.564 23.903 1.00 91.31 191 PHE A O 1
ATOM 1563 N N . VAL A 1 192 ? -16.432 3.278 24.219 1.00 90.94 192 VAL A N 1
ATOM 1564 C CA . VAL A 1 192 ? -16.094 4.359 25.142 1.00 90.94 192 VAL A CA 1
ATOM 1565 C C . VAL A 1 192 ? -16.664 4.030 26.513 1.00 90.94 192 VAL A C 1
ATOM 1567 O O . VAL A 1 192 ? -17.838 3.709 26.665 1.00 90.94 192 VAL A O 1
ATOM 1570 N N . ASP A 1 193 ? -15.816 4.099 27.529 1.00 89.00 193 ASP A N 1
ATOM 1571 C CA . ASP A 1 193 ? -16.253 3.980 28.910 1.00 89.00 193 ASP A CA 1
ATOM 1572 C C . ASP A 1 193 ? -17.107 5.201 29.289 1.00 89.00 193 ASP A C 1
ATOM 1574 O O . ASP A 1 193 ? -16.655 6.344 29.193 1.00 89.00 193 ASP A O 1
ATOM 1578 N N . ASN A 1 194 ? -18.353 4.959 29.702 1.00 85.81 194 ASN A N 1
ATOM 1579 C CA . ASN A 1 194 ? -19.342 6.017 29.931 1.00 85.81 194 ASN A CA 1
ATOM 1580 C C . ASN A 1 194 ? -18.984 6.949 31.099 1.00 85.81 194 ASN A C 1
ATOM 1582 O O . ASN A 1 194 ? -19.415 8.102 31.106 1.00 85.81 194 ASN A O 1
ATOM 1586 N N . ASP A 1 195 ? -18.213 6.466 32.076 1.00 86.19 195 ASP A N 1
ATOM 1587 C CA . ASP A 1 195 ? -17.872 7.227 33.279 1.00 86.19 195 ASP A CA 1
ATOM 1588 C C . ASP A 1 195 ? -16.606 8.072 33.076 1.00 86.19 195 ASP A C 1
ATOM 1590 O O . ASP A 1 195 ? -16.495 9.188 33.588 1.00 86.19 195 ASP A O 1
ATOM 1594 N N . THR A 1 196 ? -15.637 7.552 32.320 1.00 87.81 196 THR A N 1
ATOM 1595 C CA . THR A 1 196 ? -14.311 8.164 32.146 1.00 87.81 196 THR A CA 1
ATOM 1596 C C . THR A 1 196 ? -14.098 8.803 30.774 1.00 87.81 196 THR A C 1
ATOM 1598 O O . THR A 1 196 ? -13.175 9.605 30.611 1.00 87.81 196 THR A O 1
ATOM 1601 N N . GLY A 1 197 ? -14.914 8.457 29.774 1.00 85.50 197 GLY A N 1
ATOM 1602 C CA . GLY A 1 197 ? -14.735 8.861 28.376 1.00 85.50 197 GLY A CA 1
ATOM 1603 C C . GLY A 1 197 ? -13.508 8.231 27.704 1.00 85.50 197 GLY A C 1
ATOM 1604 O O . GLY A 1 197 ? -13.082 8.677 26.634 1.00 85.50 197 GLY A O 1
ATOM 1605 N N . VAL A 1 198 ? -12.892 7.229 28.340 1.00 89.00 198 VAL A N 1
ATOM 1606 C CA . VAL A 1 198 ? -11.708 6.538 27.824 1.00 89.00 198 VAL A CA 1
ATOM 1607 C C . VAL A 1 198 ? -12.130 5.509 26.780 1.00 89.00 198 VAL A C 1
ATOM 1609 O O . VAL A 1 198 ? -13.094 4.775 26.964 1.00 89.00 198 VAL A O 1
ATOM 1612 N N . ILE A 1 199 ? -11.389 5.446 25.675 1.00 90.88 199 ILE A N 1
ATOM 1613 C CA . ILE A 1 199 ? -11.625 4.467 24.611 1.00 90.88 199 ILE A CA 1
ATOM 1614 C C . ILE A 1 199 ? -11.002 3.124 25.011 1.00 90.88 199 ILE A C 1
ATOM 1616 O O . ILE A 1 199 ? -9.797 3.052 25.261 1.00 90.88 199 ILE A O 1
ATOM 1620 N N . ASP A 1 200 ? -11.800 2.059 25.000 1.00 93.00 200 ASP A N 1
ATOM 1621 C CA . ASP A 1 200 ? -11.355 0.680 25.200 1.00 93.00 200 ASP A CA 1
ATOM 1622 C C . ASP A 1 200 ? -10.675 0.150 23.926 1.00 93.00 200 ASP A C 1
ATOM 1624 O O . ASP A 1 200 ? -11.282 -0.451 23.030 1.00 93.00 200 ASP A O 1
ATOM 1628 N N . THR A 1 201 ? -9.370 0.403 23.832 1.00 92.56 201 THR A N 1
ATOM 1629 C CA . THR A 1 201 ? -8.545 -0.023 22.697 1.00 92.56 201 THR A CA 1
ATOM 1630 C C . THR A 1 201 ? -8.361 -1.538 22.626 1.00 92.56 201 THR A C 1
ATOM 1632 O O . THR A 1 201 ? -8.097 -2.048 21.535 1.00 92.56 201 THR A O 1
ATOM 1635 N N . PHE A 1 202 ? -8.534 -2.272 23.731 1.00 93.00 202 PHE A N 1
ATOM 1636 C CA . PHE A 1 202 ? -8.481 -3.736 23.735 1.00 93.00 202 PHE A CA 1
ATOM 1637 C C . PHE A 1 202 ? -9.710 -4.319 23.048 1.00 93.00 202 PHE A C 1
ATOM 1639 O O . PHE A 1 202 ? -9.571 -5.079 22.089 1.00 93.00 202 PHE A O 1
ATOM 1646 N N . ARG A 1 203 ? -10.907 -3.893 23.462 1.00 92.62 203 ARG A N 1
ATOM 1647 C CA . ARG A 1 203 ? -12.158 -4.322 22.828 1.00 92.62 203 ARG A CA 1
ATOM 1648 C C . ARG A 1 203 ? -12.213 -3.923 21.356 1.00 92.62 203 ARG A C 1
ATOM 1650 O O . ARG A 1 203 ? -12.679 -4.694 20.513 1.00 92.62 203 ARG A O 1
ATOM 1657 N N . LEU A 1 204 ? -11.703 -2.737 21.021 1.00 92.69 204 LEU A N 1
ATOM 1658 C CA . LEU A 1 204 ? -11.594 -2.304 19.631 1.00 92.69 204 LEU A CA 1
ATOM 1659 C C . LEU A 1 204 ? -10.647 -3.213 18.826 1.00 92.69 204 LEU A C 1
ATOM 1661 O O . LEU A 1 204 ? -11.007 -3.644 17.729 1.00 92.69 204 LEU A O 1
ATOM 1665 N N . ALA A 1 205 ? -9.477 -3.559 19.374 1.00 91.75 205 ALA A N 1
ATOM 1666 C CA . ALA A 1 205 ? -8.529 -4.472 18.733 1.00 91.75 205 ALA A CA 1
ATOM 1667 C C . ALA A 1 205 ? -9.131 -5.860 18.467 1.00 91.75 205 ALA A C 1
ATOM 1669 O O . ALA A 1 205 ? -8.960 -6.401 17.369 1.00 91.75 205 ALA A O 1
ATOM 1670 N N . GLU A 1 206 ? -9.862 -6.423 19.433 1.00 91.81 206 GLU A N 1
ATOM 1671 C CA . GLU A 1 206 ? -10.555 -7.706 19.276 1.00 91.81 206 GLU A CA 1
ATOM 1672 C C . GLU A 1 206 ? -11.609 -7.642 18.169 1.00 91.81 206 GLU A C 1
ATOM 1674 O O . GLU A 1 206 ? -11.628 -8.500 17.284 1.00 91.81 206 GLU A O 1
ATOM 1679 N N . SER A 1 207 ? -12.433 -6.591 18.163 1.00 92.69 207 SER A N 1
ATOM 1680 C CA . SER A 1 207 ? -13.486 -6.414 17.160 1.00 92.69 207 SER A CA 1
ATOM 1681 C C . SER A 1 207 ? -12.924 -6.287 15.739 1.00 92.69 207 SER A C 1
ATOM 1683 O O . SER A 1 207 ? -13.417 -6.929 14.807 1.00 92.69 207 SER A O 1
ATOM 1685 N N . ILE A 1 208 ? -11.854 -5.505 15.556 1.00 90.75 208 ILE A N 1
ATOM 1686 C CA . ILE A 1 208 ? -11.199 -5.351 14.248 1.00 90.75 208 ILE A CA 1
ATOM 1687 C C . ILE A 1 208 ? -10.568 -6.674 13.808 1.00 90.75 208 ILE A C 1
ATOM 1689 O O . ILE A 1 208 ? -10.761 -7.095 12.666 1.00 90.75 208 ILE A O 1
ATOM 1693 N N . THR A 1 209 ? -9.850 -7.350 14.711 1.00 88.88 209 THR A N 1
ATOM 1694 C CA . THR A 1 209 ? -9.187 -8.629 14.415 1.00 88.88 209 THR A CA 1
ATOM 1695 C C . THR A 1 209 ? -10.209 -9.694 14.016 1.00 88.88 209 THR A C 1
ATOM 1697 O O . THR A 1 209 ? -10.001 -10.401 13.031 1.00 88.88 209 THR A O 1
ATOM 1700 N N . ALA A 1 210 ? -11.345 -9.771 14.716 1.00 89.81 210 ALA A N 1
ATOM 1701 C CA . ALA A 1 210 ? -12.431 -10.689 14.381 1.00 89.81 210 ALA A CA 1
ATOM 1702 C C . ALA A 1 210 ? -13.062 -10.362 13.017 1.00 89.81 210 ALA A C 1
ATOM 1704 O O . ALA A 1 210 ? -13.262 -11.254 12.193 1.00 89.81 210 ALA A O 1
ATOM 1705 N N . ARG A 1 211 ? -13.335 -9.078 12.740 1.00 89.69 211 ARG A N 1
ATOM 1706 C CA . ARG A 1 211 ? -13.957 -8.644 11.479 1.00 89.69 211 ARG A CA 1
ATOM 1707 C C . ARG A 1 211 ? -13.060 -8.881 10.265 1.00 89.69 211 ARG A C 1
ATOM 1709 O O . ARG A 1 211 ? -13.557 -9.210 9.190 1.00 89.69 211 ARG A O 1
ATOM 1716 N N . PHE A 1 212 ? -11.753 -8.689 10.421 1.00 88.31 212 PHE A N 1
ATOM 1717 C CA . PHE A 1 212 ? -10.789 -8.684 9.320 1.00 88.31 212 PHE A CA 1
ATOM 1718 C C . PHE A 1 212 ? -9.817 -9.863 9.335 1.00 88.31 212 PHE A C 1
ATOM 1720 O O . PHE A 1 212 ? -8.826 -9.848 8.609 1.00 88.31 212 PHE A O 1
ATOM 1727 N N . GLN A 1 213 ? -10.133 -10.936 10.066 1.00 83.62 213 GLN A N 1
ATOM 1728 C CA . GLN A 1 213 ? -9.322 -12.156 10.121 1.00 83.62 213 GLN A CA 1
ATOM 1729 C C . GLN A 1 213 ? -8.943 -12.685 8.723 1.00 83.62 213 GLN A C 1
ATOM 1731 O O . GLN A 1 213 ? -7.809 -13.107 8.501 1.00 83.62 213 GLN A O 1
ATOM 1736 N N . LYS A 1 214 ? -9.875 -12.611 7.761 1.00 78.81 214 LYS A N 1
ATOM 1737 C CA . LYS A 1 214 ? -9.668 -13.038 6.365 1.00 78.81 214 LYS A CA 1
ATOM 1738 C C . LYS A 1 214 ? -8.649 -12.198 5.590 1.00 78.81 214 LYS A C 1
ATOM 1740 O O . LYS A 1 214 ? -8.075 -12.709 4.638 1.00 78.81 214 LYS A O 1
ATOM 1745 N N . LEU A 1 215 ? -8.415 -10.944 5.982 1.00 82.31 215 LEU A N 1
ATOM 1746 C CA . LEU A 1 215 ? -7.445 -10.069 5.315 1.00 82.31 215 LEU A CA 1
ATOM 1747 C C . LEU A 1 215 ? -5.991 -10.463 5.625 1.00 82.31 215 LEU A C 1
ATOM 1749 O O . LEU A 1 215 ? -5.068 -9.936 5.008 1.00 82.31 215 LEU A O 1
ATOM 1753 N N . GLY A 1 216 ? -5.768 -11.368 6.586 1.00 76.38 216 GLY A N 1
ATOM 1754 C CA . GLY A 1 216 ? -4.423 -11.779 6.983 1.00 76.38 216 GLY A CA 1
ATOM 1755 C C . GLY A 1 216 ? -3.642 -10.677 7.704 1.00 76.38 216 GLY A C 1
ATOM 1756 O O . GLY A 1 216 ? -2.417 -10.726 7.750 1.00 76.38 216 GLY A O 1
ATOM 1757 N N . THR A 1 217 ? -4.327 -9.689 8.292 1.00 71.38 217 THR A N 1
ATOM 1758 C CA . THR A 1 217 ? -3.703 -8.542 8.984 1.00 71.38 217 THR A CA 1
ATOM 1759 C C . THR A 1 217 ? -2.952 -8.933 10.260 1.00 71.38 217 THR A C 1
ATOM 1761 O O . THR A 1 217 ? -2.149 -8.149 10.776 1.00 71.38 217 THR A O 1
ATOM 1764 N N . GLY A 1 218 ? -3.191 -10.148 10.763 1.00 76.19 218 GLY A N 1
ATOM 1765 C CA . GLY A 1 218 ? -2.715 -10.609 12.062 1.00 76.19 218 GLY A CA 1
ATOM 1766 C C . GLY A 1 218 ? -3.472 -9.953 13.217 1.00 76.19 218 GLY A C 1
ATOM 1767 O O . GLY A 1 218 ? -4.456 -9.239 13.013 1.00 76.19 218 GLY A O 1
ATOM 1768 N N . VAL A 1 219 ? -3.004 -10.213 14.437 1.00 80.38 219 VAL A N 1
ATOM 1769 C CA . VAL A 1 219 ? -3.524 -9.567 15.648 1.00 80.38 219 VAL A CA 1
ATOM 1770 C C . VAL A 1 219 ? -2.979 -8.147 15.717 1.00 80.38 219 VAL A C 1
ATOM 1772 O O . VAL A 1 219 ? -1.770 -7.942 15.608 1.00 80.38 219 VAL A O 1
ATOM 1775 N N . ILE A 1 220 ? -3.868 -7.179 15.913 1.00 83.06 220 ILE A N 1
ATOM 1776 C CA . ILE A 1 220 ? -3.497 -5.773 16.073 1.00 83.06 220 ILE A CA 1
ATOM 1777 C C . ILE A 1 220 ? -3.301 -5.494 17.565 1.00 83.06 220 ILE A C 1
ATOM 1779 O O . ILE A 1 220 ? -4.248 -5.656 18.335 1.00 83.06 220 ILE A O 1
ATOM 1783 N N . PRO A 1 221 ? -2.114 -5.063 18.014 1.00 86.31 221 PRO A N 1
ATOM 1784 C CA . PRO A 1 221 ? -1.922 -4.694 19.408 1.00 86.31 221 PRO A CA 1
ATOM 1785 C C . PRO A 1 221 ? -2.695 -3.416 19.766 1.00 86.31 221 PRO A C 1
ATOM 1787 O O . PRO A 1 221 ? -2.600 -2.404 19.071 1.00 86.31 221 PRO A O 1
ATOM 1790 N N . ALA A 1 222 ? -3.389 -3.417 20.907 1.00 89.38 222 ALA A N 1
ATOM 1791 C CA . ALA A 1 222 ? -4.182 -2.273 21.375 1.00 89.38 222 ALA A CA 1
ATOM 1792 C C . ALA A 1 222 ? -3.374 -0.960 21.484 1.00 89.38 222 ALA A C 1
ATOM 1794 O O . ALA A 1 222 ? -3.874 0.113 21.150 1.00 89.38 222 ALA A O 1
ATOM 1795 N N . HIS A 1 223 ? -2.097 -1.035 21.875 1.00 87.38 223 HIS A N 1
ATOM 1796 C CA . HIS A 1 223 ? -1.221 0.139 21.989 1.00 87.38 223 HIS A CA 1
ATOM 1797 C C . HIS A 1 223 ? -0.879 0.788 20.632 1.00 87.38 223 HIS A C 1
ATOM 1799 O O . HIS A 1 223 ? -0.585 1.985 20.565 1.00 87.38 223 HIS A O 1
ATOM 1805 N N . GLU A 1 224 ? -0.912 0.028 19.531 1.00 85.56 224 GLU A N 1
ATOM 1806 C CA . GLU A 1 224 ? -0.744 0.603 18.193 1.00 85.56 224 GLU A CA 1
ATOM 1807 C C . GLU A 1 224 ? -1.992 1.400 17.798 1.00 85.56 224 GLU A C 1
ATOM 1809 O O . GLU A 1 224 ? -1.875 2.502 17.256 1.00 85.56 224 GLU A O 1
ATOM 1814 N N . ILE A 1 225 ? -3.183 0.897 18.146 1.00 89.50 225 ILE A N 1
ATOM 1815 C CA . ILE A 1 225 ? -4.444 1.629 17.965 1.00 89.50 225 ILE A CA 1
ATOM 1816 C C . ILE A 1 225 ? -4.408 2.919 18.782 1.00 89.50 225 ILE A C 1
ATOM 1818 O O . ILE A 1 225 ? -4.665 3.989 18.240 1.00 89.50 225 ILE A O 1
ATOM 1822 N N . GLU A 1 226 ? -4.003 2.855 20.051 1.00 88.62 226 GLU A N 1
ATOM 1823 C CA . GLU A 1 226 ? -3.848 4.042 20.898 1.00 88.62 226 GLU A CA 1
ATOM 1824 C C . GLU A 1 226 ? -2.902 5.080 20.268 1.00 88.62 226 GLU A C 1
ATOM 1826 O O . GLU A 1 226 ? -3.175 6.277 20.290 1.0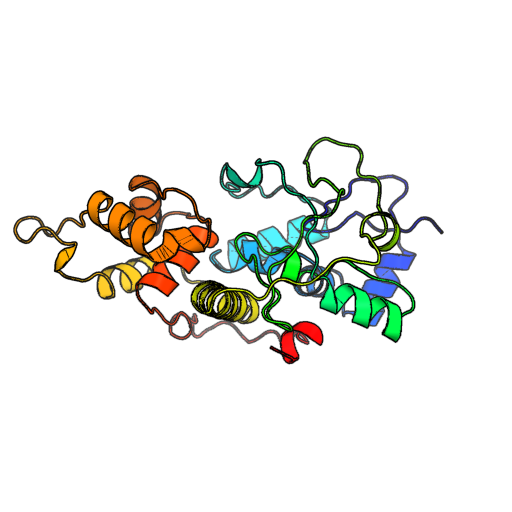0 88.62 226 GLU A O 1
ATOM 1831 N N . THR A 1 227 ? -1.816 4.634 19.631 1.00 85.56 227 THR A N 1
ATOM 1832 C CA . THR A 1 227 ? -0.867 5.516 18.934 1.00 85.56 227 THR A CA 1
ATOM 1833 C C . THR A 1 227 ? -1.550 6.297 17.804 1.00 85.56 227 THR A C 1
ATOM 1835 O O . THR A 1 227 ? -1.388 7.520 17.734 1.00 85.56 227 THR A O 1
ATOM 1838 N N . VAL A 1 228 ? -2.364 5.628 16.975 1.00 85.12 228 VAL A N 1
ATOM 1839 C CA . VAL A 1 228 ? -3.184 6.285 15.937 1.00 85.12 228 VAL A CA 1
ATOM 1840 C C . VAL A 1 228 ? -4.174 7.256 16.577 1.00 85.12 228 VAL A C 1
ATOM 1842 O O . VAL A 1 228 ? -4.266 8.419 16.179 1.00 85.12 228 VAL A O 1
ATOM 1845 N N . LEU A 1 229 ? -4.876 6.797 17.613 1.00 85.94 229 LEU A N 1
ATOM 1846 C CA . LEU A 1 229 ? -5.881 7.572 18.332 1.00 85.94 229 LEU A CA 1
ATOM 1847 C C . LEU A 1 229 ? -5.299 8.709 19.161 1.00 85.94 229 LEU A C 1
ATOM 1849 O O . LEU A 1 229 ? -6.074 9.502 19.665 1.00 85.94 229 LEU A O 1
ATOM 1853 N N . LEU A 1 230 ? -3.983 8.844 19.297 1.00 83.31 230 LEU A N 1
ATOM 1854 C CA . LEU A 1 230 ? -3.319 10.003 19.901 1.00 83.31 230 LEU A CA 1
ATOM 1855 C C . LEU A 1 230 ? -2.709 10.942 18.849 1.00 83.31 230 LEU A C 1
ATOM 1857 O O . LEU A 1 230 ? -2.034 11.903 19.212 1.00 83.31 230 LEU A O 1
ATOM 1861 N N . GLY A 1 231 ? -2.904 10.665 17.553 1.00 76.19 231 GLY A N 1
ATOM 1862 C CA . GLY A 1 231 ? -2.290 11.432 16.464 1.00 76.19 231 GLY A CA 1
ATOM 1863 C C . GLY A 1 231 ? -0.763 11.301 16.415 1.00 76.19 231 GLY A C 1
ATOM 1864 O O . GLY A 1 231 ? -0.075 12.148 15.843 1.00 76.19 231 GLY A O 1
ATOM 1865 N N . ARG A 1 232 ? -0.207 10.262 17.049 1.00 76.19 232 ARG A N 1
ATOM 1866 C CA . ARG A 1 232 ? 1.225 9.955 16.990 1.00 76.19 232 ARG A CA 1
ATOM 1867 C C . ARG A 1 232 ? 1.535 9.246 15.672 1.00 76.19 232 ARG A C 1
ATOM 1869 O O . ARG A 1 232 ? 0.641 8.749 14.995 1.00 76.19 232 ARG A O 1
ATOM 1876 N N . ILE A 1 233 ? 2.819 9.206 15.309 1.00 65.50 233 ILE A N 1
ATOM 1877 C CA . ILE A 1 233 ? 3.272 8.524 14.089 1.00 65.50 233 ILE A CA 1
ATOM 1878 C C . ILE A 1 233 ? 2.869 7.054 14.185 1.00 65.50 233 ILE A C 1
ATOM 1880 O O . ILE A 1 233 ? 3.390 6.323 15.029 1.00 65.50 233 ILE A O 1
ATOM 1884 N N . ALA A 1 234 ? 1.957 6.661 13.309 1.00 66.75 234 ALA A N 1
ATOM 1885 C CA . ALA A 1 234 ? 1.481 5.306 13.166 1.00 66.75 234 ALA A CA 1
ATOM 1886 C C . ALA A 1 234 ? 1.657 4.852 11.720 1.00 66.75 234 ALA A C 1
ATOM 1888 O O . ALA A 1 234 ? 1.831 5.646 10.797 1.00 66.75 234 ALA A O 1
ATOM 1889 N N . ASP A 1 235 ? 1.651 3.544 11.561 1.00 74.50 235 ASP A N 1
ATOM 1890 C CA . ASP A 1 235 ? 1.811 2.870 10.292 1.00 74.50 235 ASP A CA 1
ATOM 1891 C C . ASP A 1 235 ? 0.623 3.108 9.343 1.00 74.50 235 ASP A C 1
ATOM 1893 O O . ASP A 1 235 ? -0.537 3.069 9.763 1.00 74.50 235 ASP A O 1
ATOM 1897 N N . CYS A 1 236 ? 0.917 3.293 8.051 1.00 80.31 236 CYS A N 1
ATOM 1898 C CA . CYS A 1 236 ? -0.078 3.452 6.993 1.00 80.31 236 CYS A CA 1
ATOM 1899 C C . CYS A 1 236 ? -1.092 2.308 6.980 1.00 80.31 236 CYS A C 1
ATOM 1901 O O . CYS A 1 236 ? -2.291 2.566 6.858 1.00 80.31 236 CYS A O 1
ATOM 1903 N N . ARG A 1 237 ? -0.640 1.062 7.168 1.00 81.81 237 ARG A N 1
ATOM 1904 C CA . ARG A 1 237 ? -1.535 -0.100 7.236 1.00 81.81 237 ARG A CA 1
ATOM 1905 C C . ARG A 1 237 ? -2.574 0.070 8.329 1.00 81.81 237 ARG A C 1
ATOM 1907 O O . ARG A 1 237 ? -3.760 -0.110 8.074 1.00 81.81 237 ARG A O 1
ATOM 1914 N N . LEU A 1 238 ? -2.143 0.399 9.546 1.00 85.38 238 LEU A N 1
ATOM 1915 C CA . LEU A 1 238 ? -3.057 0.489 10.678 1.00 85.38 238 LEU A CA 1
ATOM 1916 C C . LEU A 1 238 ? -4.041 1.651 10.513 1.00 85.38 238 LEU A C 1
ATOM 1918 O O . LEU A 1 238 ? -5.231 1.480 10.772 1.00 85.38 238 LEU A O 1
ATOM 1922 N N . ILE A 1 239 ? -3.570 2.805 10.033 1.00 87.31 239 ILE A N 1
ATOM 1923 C CA . ILE A 1 239 ? -4.439 3.954 9.757 1.00 87.31 239 ILE A CA 1
ATOM 1924 C C . ILE A 1 239 ? -5.484 3.591 8.690 1.00 87.31 239 ILE A C 1
ATOM 1926 O O . ILE A 1 239 ? -6.674 3.846 8.881 1.00 87.31 239 ILE A O 1
ATOM 1930 N N . ALA A 1 240 ? -5.071 2.957 7.591 1.00 88.31 240 ALA A N 1
ATOM 1931 C CA . ALA A 1 240 ? -5.985 2.538 6.536 1.00 88.31 240 ALA A CA 1
ATOM 1932 C C . ALA A 1 240 ? -6.990 1.487 7.027 1.00 88.31 240 ALA A C 1
ATOM 1934 O O . ALA A 1 240 ? -8.183 1.610 6.756 1.00 88.31 240 ALA A O 1
ATOM 1935 N N . LEU A 1 241 ? -6.539 0.494 7.794 1.00 90.12 241 LEU A N 1
ATOM 1936 C CA . LEU A 1 241 ? -7.392 -0.566 8.324 1.00 90.12 241 LEU A CA 1
ATOM 1937 C C . LEU A 1 241 ? -8.444 -0.032 9.300 1.00 90.12 241 LEU A C 1
ATOM 1939 O O . LEU A 1 241 ? -9.615 -0.395 9.195 1.00 90.12 241 LEU A O 1
ATOM 1943 N N . LEU A 1 242 ? -8.052 0.866 10.209 1.00 90.94 242 LEU A N 1
ATOM 1944 C CA . LEU A 1 242 ? -8.990 1.548 11.100 1.00 90.94 242 LEU A CA 1
ATOM 1945 C C . LEU A 1 242 ? -9.967 2.413 10.302 1.00 90.94 242 LEU A C 1
ATOM 1947 O O . LEU A 1 242 ? -11.167 2.381 10.557 1.00 90.94 242 LEU A O 1
ATOM 1951 N N . GLY A 1 243 ? -9.479 3.161 9.311 1.00 91.19 243 GLY A N 1
ATOM 1952 C CA . GLY A 1 243 ? -10.344 3.981 8.466 1.00 91.19 243 GLY A CA 1
ATOM 1953 C C . GLY A 1 243 ? -11.387 3.139 7.732 1.00 91.19 243 GLY A C 1
ATOM 1954 O O . GLY A 1 243 ? -12.569 3.473 7.744 1.00 91.19 243 GLY A O 1
ATOM 1955 N N . PHE A 1 244 ? -10.973 1.992 7.190 1.00 92.50 244 PHE A N 1
ATOM 1956 C CA . PHE A 1 244 ? -11.869 1.037 6.547 1.00 92.50 244 PHE A CA 1
ATOM 1957 C C . PHE A 1 244 ? -12.873 0.423 7.533 1.00 92.50 244 PHE A C 1
ATOM 1959 O O . PHE A 1 244 ? -14.051 0.293 7.204 1.00 92.50 244 PHE A O 1
ATOM 1966 N N . TYR A 1 245 ? -12.435 0.088 8.754 1.00 93.00 245 TYR A N 1
ATOM 1967 C CA . TYR A 1 245 ? -13.304 -0.422 9.820 1.00 93.00 245 TYR A CA 1
ATOM 1968 C C . TYR A 1 245 ? -14.433 0.555 10.160 1.00 93.00 245 TYR A C 1
ATOM 1970 O O . TYR A 1 245 ? -15.595 0.155 10.242 1.00 93.00 245 TYR A O 1
ATOM 1978 N N . PHE A 1 246 ? -14.088 1.832 10.321 1.00 92.25 246 PHE A N 1
ATOM 1979 C CA . PHE A 1 246 ? -15.022 2.892 10.692 1.00 92.25 246 PHE A CA 1
ATOM 1980 C C . PHE A 1 246 ? -15.756 3.522 9.497 1.00 92.25 246 PHE A C 1
ATOM 1982 O O . PHE A 1 246 ? -16.598 4.394 9.693 1.00 92.25 246 PHE A O 1
ATOM 1989 N N . GLY A 1 247 ? -15.455 3.110 8.261 1.00 90.56 247 GLY A N 1
ATOM 1990 C CA . GLY A 1 247 ? -16.045 3.703 7.057 1.00 90.56 247 GLY A CA 1
ATOM 1991 C C . GLY A 1 247 ? -15.659 5.172 6.846 1.00 90.56 247 GLY A C 1
ATOM 1992 O O . GLY A 1 247 ? -16.440 5.943 6.291 1.00 90.56 247 GLY A O 1
ATOM 1993 N N . ILE A 1 248 ? -14.475 5.579 7.307 1.00 87.44 248 ILE A N 1
ATOM 1994 C CA . ILE A 1 248 ? -13.987 6.953 7.179 1.00 87.44 248 ILE A CA 1
ATOM 1995 C C . ILE A 1 248 ? -13.622 7.221 5.722 1.00 87.44 248 ILE A C 1
ATOM 1997 O O . ILE A 1 248 ? -12.799 6.522 5.141 1.00 87.44 248 ILE A O 1
ATOM 2001 N N . ASN A 1 249 ? -14.178 8.286 5.144 1.00 81.19 249 ASN A N 1
ATOM 2002 C CA . ASN A 1 249 ? -13.644 8.835 3.907 1.00 81.19 249 ASN A CA 1
ATOM 2003 C C . ASN A 1 249 ? -12.592 9.909 4.226 1.00 81.19 249 ASN A C 1
ATOM 2005 O O . ASN A 1 249 ? -12.902 10.937 4.833 1.00 81.19 249 ASN A O 1
ATOM 2009 N N . PHE A 1 250 ? -11.354 9.670 3.794 1.00 74.50 250 PHE A N 1
ATOM 2010 C CA . PHE A 1 250 ? -10.242 10.599 3.975 1.00 74.50 250 PHE A CA 1
ATOM 2011 C C . PHE A 1 250 ? -10.241 11.789 2.989 1.00 74.50 250 PHE A C 1
ATOM 2013 O O . PHE A 1 250 ? -9.397 12.663 3.135 1.00 74.50 250 PHE A O 1
ATOM 2020 N N . ASP A 1 251 ? -11.192 11.879 2.049 1.00 64.94 251 ASP A N 1
ATOM 2021 C CA . ASP A 1 251 ? -11.320 13.014 1.108 1.00 64.94 251 ASP A CA 1
ATOM 2022 C C . ASP A 1 251 ? -11.500 14.366 1.806 1.00 64.94 251 ASP A C 1
ATOM 2024 O O . ASP A 1 251 ? -11.017 15.395 1.357 1.00 64.94 251 ASP A O 1
ATOM 2028 N N . LEU A 1 252 ? -12.152 14.381 2.967 1.00 51.09 252 LEU A N 1
ATOM 2029 C CA . LEU A 1 252 ? -12.458 15.612 3.701 1.00 51.09 252 LEU A CA 1
ATOM 2030 C C . LEU A 1 252 ? -11.294 16.090 4.592 1.00 51.09 252 LEU A C 1
ATOM 2032 O O . LEU A 1 252 ? -11.527 16.745 5.613 1.00 51.09 252 LEU A O 1
ATOM 2036 N N . LEU A 1 253 ? -10.064 15.669 4.292 1.00 51.97 253 LEU A N 1
ATOM 2037 C CA . LEU A 1 253 ? -8.858 15.946 5.088 1.00 51.97 253 LEU A CA 1
ATOM 2038 C C . LEU A 1 253 ? -7.780 16.700 4.318 1.00 51.97 253 LEU A C 1
ATOM 2040 O O . LEU A 1 253 ? -6.671 16.868 4.825 1.00 51.97 253 LEU A O 1
ATOM 2044 N N . GLU A 1 254 ? -8.142 17.182 3.135 1.00 54.50 254 GLU A N 1
ATOM 2045 C CA . GLU A 1 254 ? -7.373 18.132 2.350 1.00 54.50 254 GLU A CA 1
ATOM 2046 C C . GLU A 1 254 ? -7.023 19.366 3.189 1.00 54.50 254 GLU A C 1
ATOM 2048 O O . GLU A 1 254 ? -7.898 20.043 3.735 1.00 54.50 254 GLU A O 1
ATOM 2053 N N . ASP A 1 255 ? -5.728 19.678 3.280 1.00 47.97 255 ASP A N 1
ATOM 2054 C CA . ASP A 1 255 ? -5.315 21.035 3.616 1.00 47.97 255 ASP A CA 1
ATOM 2055 C C . ASP A 1 255 ? -5.673 21.909 2.410 1.00 47.97 255 ASP A C 1
ATOM 2057 O O . ASP A 1 255 ? -5.124 21.738 1.319 1.00 47.97 255 ASP A O 1
ATOM 2061 N N . SER A 1 256 ? -6.585 22.862 2.605 1.00 43.47 256 SER A N 1
ATOM 2062 C CA . SER A 1 256 ? -7.153 23.750 1.577 1.00 43.47 256 SER A CA 1
ATOM 2063 C C . SER A 1 256 ? -6.140 24.695 0.895 1.00 43.47 256 SER A C 1
ATOM 2065 O O . SER A 1 256 ? -6.534 25.685 0.283 1.00 43.47 256 SER A O 1
ATOM 2067 N N . GLY A 1 257 ? -4.836 24.443 1.037 1.00 44.25 257 GLY A N 1
ATOM 2068 C CA . GLY A 1 257 ? -3.737 25.269 0.538 1.00 44.25 257 GLY A CA 1
ATOM 2069 C C . GLY A 1 257 ? -2.715 24.545 -0.344 1.00 44.25 257 GLY A C 1
ATOM 2070 O O . GLY A 1 257 ? -1.748 25.184 -0.754 1.00 44.25 257 GLY A O 1
ATOM 2071 N N . VAL A 1 258 ? -2.883 23.251 -0.647 1.00 44.28 258 VAL A N 1
ATOM 2072 C CA . VAL A 1 258 ? -1.936 22.507 -1.499 1.00 44.28 258 VAL A CA 1
ATOM 2073 C C . VAL A 1 258 ? -2.476 22.404 -2.924 1.00 44.28 258 VAL A C 1
ATOM 2075 O O . VAL A 1 258 ? -3.520 21.812 -3.173 1.00 44.28 258 VAL A O 1
ATOM 2078 N N . ILE A 1 259 ? -1.745 22.996 -3.868 1.00 37.69 259 ILE A N 1
ATOM 2079 C CA . ILE A 1 259 ? -2.036 22.927 -5.302 1.00 37.69 259 ILE A CA 1
ATOM 2080 C C . ILE A 1 259 ? -1.827 21.481 -5.763 1.00 37.69 259 ILE A C 1
ATOM 2082 O O . ILE A 1 259 ? -0.733 20.938 -5.596 1.00 37.69 259 ILE A O 1
ATOM 2086 N N . GLU A 1 260 ? -2.854 20.880 -6.369 1.00 41.06 260 GLU A N 1
ATOM 2087 C CA . GLU A 1 260 ? -2.750 19.605 -7.082 1.00 41.06 260 GLU A CA 1
ATOM 2088 C C . GLU A 1 260 ? -1.531 19.630 -8.013 1.00 41.06 260 GLU A C 1
ATOM 2090 O O . GLU A 1 260 ? -1.495 20.354 -9.015 1.00 41.06 260 GLU A O 1
ATOM 2095 N N . SER A 1 261 ? -0.509 18.827 -7.711 1.00 39.81 261 SER A N 1
ATOM 2096 C CA . SER A 1 261 ? 0.508 18.548 -8.720 1.00 39.81 261 SER A CA 1
ATOM 2097 C C . SER A 1 261 ? -0.174 17.743 -9.827 1.00 39.81 261 SER A C 1
ATOM 2099 O O . SER A 1 261 ? -0.678 16.645 -9.587 1.00 39.81 261 SER A O 1
ATOM 2101 N N . LYS A 1 262 ? -0.234 18.304 -11.042 1.00 37.38 262 LYS A N 1
ATOM 2102 C CA . LYS A 1 262 ? -0.717 17.622 -12.254 1.00 37.38 262 LYS A CA 1
ATOM 2103 C C . LYS A 1 262 ? 0.259 16.509 -12.654 1.00 37.38 262 LYS A C 1
ATOM 2105 O O . LYS A 1 262 ? 0.929 16.594 -13.676 1.00 37.38 262 LYS A O 1
ATOM 2110 N N . GLY A 1 263 ? 0.370 15.475 -11.829 1.00 39.84 263 GLY A N 1
ATOM 2111 C CA . GLY A 1 263 ? 1.102 14.259 -12.143 1.00 39.84 263 GLY A CA 1
ATOM 2112 C C . GLY A 1 263 ? 0.215 13.324 -12.955 1.00 39.84 263 GLY A C 1
ATOM 2113 O O . GLY A 1 263 ? -0.920 13.036 -12.578 1.00 39.84 263 GLY A O 1
ATOM 2114 N N . ILE A 1 264 ? 0.722 12.829 -14.079 1.00 41.62 264 ILE A N 1
ATOM 2115 C CA . ILE A 1 264 ? 0.052 11.786 -14.855 1.00 41.62 264 ILE A CA 1
ATOM 2116 C C . ILE A 1 264 ? -0.003 10.524 -13.973 1.00 41.62 264 ILE A C 1
ATOM 2118 O O . ILE A 1 264 ? 1.034 9.956 -13.638 1.00 41.62 264 ILE A O 1
ATOM 2122 N N . LEU A 1 265 ? -1.201 10.078 -13.564 1.00 44.22 265 LEU A N 1
ATOM 2123 C CA . LEU A 1 265 ? -1.370 8.742 -12.972 1.00 44.22 265 LEU A CA 1
ATOM 2124 C C . LEU A 1 265 ? -0.778 7.705 -13.943 1.00 44.22 265 LEU A C 1
ATOM 2126 O O . LEU A 1 265 ? -1.082 7.799 -15.143 1.00 44.22 265 LEU A O 1
ATOM 2130 N N . PRO A 1 266 ? 0.014 6.720 -13.476 1.00 46.66 266 PRO A N 1
ATOM 2131 C CA . PRO A 1 266 ? 0.418 5.622 -14.342 1.00 46.66 266 PRO A CA 1
ATOM 2132 C C . PRO A 1 266 ? -0.849 4.981 -14.924 1.00 46.66 266 PRO A C 1
ATOM 2134 O O . PRO A 1 266 ? -1.880 4.894 -14.252 1.00 46.66 266 PRO A O 1
ATOM 2137 N N . SER A 1 267 ? -0.823 4.610 -16.202 1.00 47.47 267 SER A N 1
ATOM 2138 C CA . SER A 1 267 ? -2.009 4.141 -16.942 1.00 47.47 267 SER A CA 1
ATOM 2139 C C . SER A 1 267 ? -2.725 2.970 -16.255 1.00 47.47 267 SER A C 1
ATOM 2141 O O . SER A 1 267 ? -3.945 2.860 -16.344 1.00 47.47 267 SER A O 1
ATOM 2143 N N . GLU A 1 268 ? -1.976 2.151 -15.522 1.00 43.88 268 GLU A N 1
ATOM 2144 C CA . GLU A 1 268 ? -2.442 1.050 -14.674 1.00 43.88 268 GLU A CA 1
ATOM 2145 C C . GLU A 1 268 ? -3.295 1.497 -13.463 1.00 43.88 268 GLU A C 1
ATOM 2147 O O . GLU A 1 268 ? -4.176 0.752 -13.052 1.00 43.88 268 GLU A O 1
ATOM 2152 N N . TRP A 1 269 ? -3.125 2.724 -12.950 1.00 44.38 269 TRP A N 1
ATOM 2153 C CA . TRP A 1 269 ? -3.939 3.304 -11.862 1.00 44.38 269 TRP A CA 1
ATOM 2154 C C . TRP A 1 269 ? -5.181 4.029 -12.386 1.00 44.38 269 TRP A C 1
ATOM 2156 O O . TRP A 1 269 ? -6.134 4.224 -11.645 1.00 44.38 269 TRP A O 1
ATOM 2166 N N . LYS A 1 270 ? -5.184 4.425 -13.667 1.00 40.53 270 LYS A N 1
ATOM 2167 C CA . LYS A 1 270 ? -6.349 5.035 -14.335 1.00 40.53 270 LYS A CA 1
ATOM 2168 C C . LYS A 1 270 ? -7.412 4.013 -14.757 1.00 40.53 270 LYS A C 1
ATOM 2170 O O . LYS A 1 270 ? -8.480 4.413 -15.204 1.00 40.53 270 LYS A O 1
ATOM 2175 N N . ARG A 1 271 ? -7.080 2.717 -14.716 1.00 35.66 271 ARG A N 1
ATOM 2176 C CA . ARG A 1 271 ? -7.975 1.598 -15.066 1.00 35.66 271 ARG A CA 1
ATOM 2177 C C . ARG A 1 271 ? -8.602 0.921 -13.836 1.00 35.66 271 ARG A C 1
ATOM 2179 O O . ARG A 1 271 ? -9.288 -0.082 -14.016 1.00 35.66 271 ARG A O 1
ATOM 2186 N N . LEU A 1 272 ? -8.319 1.436 -12.637 1.00 38.41 272 LEU A N 1
ATOM 2187 C CA . LEU A 1 272 ? -8.992 1.103 -11.378 1.00 38.41 272 LEU A CA 1
ATOM 2188 C C . LEU A 1 272 ? -10.263 1.943 -11.236 1.00 38.41 272 LEU A C 1
ATOM 2190 O O . LEU A 1 272 ? -11.237 1.416 -10.661 1.00 38.41 272 LEU A O 1
#

Foldseek 3Di:
DDQADPVFLDAAPQFGAHGDPVVQVVCCVPFVGDLRCRLAQHCLLQQQLAAAPVVSVVVSVCSSVRNPDPPPCPDPCVQPKAAQKDALVQQVVCCVPVVGDARDSLSVRPLLQADLLVQFGIDGWPHIRHPPDSHDPDGCVNTDDNDDDTHHHDPVSNVLSCQLLVSSVPPARFDLVVQLVQLLVLDDCVQADPPPRDGNLVVVQVVLCVVCVSSVPPRDDSVLVVCSNVSHDHRSVVSSSSCVVSVNDCPVRHPPPDDPDPRDHDVSSVSD

Sequence (272 aa):
MDLLDPLEQKISHEFSATFNTVVLDLIRDSFGGMADFIRMHTLYNYYAIFLDHGTAEAYLNRLQSGIHSVGFRAPQFIRVYRMLRYCPRCVQEDRFTYGEAYYHVSHQIPDVNVCLRHHCRLENSNVRIYERHPVALTAADAAIPQDNIAVDADELEVRYAVYLMGLIGKRIPFSRNNLHGRFRSAISDDFVDNDTGVIDTFRLAESITARFQKLGTGVIPAHEIETVLLGRIADCRLIALLGFYFGINFDLLEDSGVIESKGILPSEWKRL